Protein AF-A0A1E4ZW01-F1 (afdb_monomer)

Nearest PDB structures (foldseek):
  3mcw-assembly1_B  TM=8.632E-01  e=5.874E-15  Chromobacterium violaceum ATCC 12472
  8cib-assembly1_F  TM=8.867E-01  e=4.897E-14  Pseudomonas aeruginosa
  3irv-assembly1_A-2  TM=8.344E-01  e=4.897E-14  Pseudomonas savastanoi pv. phaseolicola 1448A
  4h17-assembly1_B  TM=8.742E-01  e=7.157E-13  Pseudomonas putida KT2440
  8bkd-assembly3_E  TM=8.324E-01  e=5.967E-12  Escherichia coli K-12

Solvent-accessible surface area (backbone atoms only — not comparable to full-atom values): 17129 Å² total; per-residue (Å²): 140,84,87,77,61,73,74,66,57,60,54,52,71,63,48,56,59,54,57,49,56,52,54,53,49,55,62,45,55,54,51,50,59,67,64,71,72,65,89,79,94,72,82,89,71,81,85,79,75,78,74,78,70,81,76,75,74,63,27,48,33,38,38,40,29,40,58,30,36,34,50,74,78,36,100,69,57,71,70,80,68,41,67,59,25,54,50,33,40,43,52,48,53,52,49,36,53,76,70,69,28,56,55,32,39,34,39,57,43,63,64,68,50,26,16,70,94,56,71,23,66,40,71,35,97,85,60,88,76,58,95,84,46,52,76,39,52,31,76,59,58,39,62,42,87,83,32,58,45,47,64,58,36,55,77,58,61,38,46,33,41,36,43,28,24,33,35,40,77,44,27,37,41,43,26,41,45,52,37,32,79,70,68,32,48,36,41,32,28,57,47,17,26,42,68,56,64,46,61,48,99,88,59,55,79,40,53,33,66,58,50,51,52,48,45,44,65,70,29,43,88,74,28,23,50,59,40,41,50,74,53,51,73,56,51,66,72,99,61,43,78,51,48,44,10,84,91,72,69,40,57,53,34,94,84,6,63,48,78,55,96,93,36,34,38,45,11,58,36,55,68,56,37,47,51,44,70,76,32,70,72,85,23,44,67,53,49,54,51,49,53,49,48,49,52,54,58,43,56,74,70,71,66,133

Structure (mmCIF, N/CA/C/O backbone):
data_AF-A0A1E4ZW01-F1
#
_entry.id   AF-A0A1E4ZW01-F1
#
loop_
_atom_site.group_PDB
_atom_site.id
_atom_site.type_symbol
_atom_site.label_atom_id
_atom_site.label_alt_id
_atom_site.label_comp_id
_atom_site.label_asym_id
_atom_site.label_entity_id
_atom_site.label_seq_id
_atom_site.pdbx_PDB_ins_code
_atom_site.Cartn_x
_atom_site.Cartn_y
_atom_site.Cartn_z
_atom_site.occupancy
_atom_site.B_iso_or_equiv
_atom_site.auth_seq_id
_atom_site.auth_comp_id
_atom_site.auth_asym_id
_atom_site.auth_atom_id
_atom_site.pdbx_PDB_model_num
ATOM 1 N N . MET A 1 1 ? -34.589 1.102 -39.244 1.00 35.66 1 MET A N 1
ATOM 2 C CA . MET A 1 1 ? -34.870 -0.329 -39.486 1.00 35.66 1 MET A CA 1
ATOM 3 C C . MET A 1 1 ? -34.397 -1.082 -38.259 1.00 35.66 1 MET A C 1
ATOM 5 O O . MET A 1 1 ? -33.193 -1.130 -38.055 1.00 35.66 1 MET A O 1
ATOM 9 N N . ASN A 1 2 ? -35.303 -1.623 -37.442 1.00 36.34 2 ASN A N 1
ATOM 10 C CA . ASN A 1 2 ? -34.924 -2.405 -36.262 1.00 36.34 2 ASN A CA 1
ATOM 11 C C . ASN A 1 2 ? -35.349 -3.855 -36.494 1.00 36.34 2 ASN A C 1
ATOM 13 O O . ASN A 1 2 ? -36.506 -4.201 -36.272 1.00 36.34 2 ASN A O 1
ATOM 17 N N . PHE A 1 3 ? -34.422 -4.687 -36.967 1.00 35.81 3 PHE A N 1
ATOM 18 C CA . PHE A 1 3 ? -34.619 -6.133 -37.010 1.00 35.81 3 PHE A CA 1
ATOM 19 C C . PHE A 1 3 ? -34.299 -6.719 -35.632 1.00 35.81 3 PHE A C 1
ATOM 21 O O . PHE A 1 3 ? -33.147 -7.010 -35.325 1.00 35.81 3 PHE A O 1
ATOM 28 N N . VAL A 1 4 ? -35.332 -6.897 -34.810 1.00 42.16 4 VAL A N 1
ATOM 29 C CA . VAL A 1 4 ? -35.309 -7.882 -33.722 1.00 42.16 4 VAL A CA 1
ATOM 30 C C . VAL A 1 4 ? -35.931 -9.149 -34.303 1.00 42.16 4 VAL A C 1
ATOM 32 O O . VAL A 1 4 ? -37.057 -9.099 -34.793 1.00 42.16 4 VAL A O 1
ATOM 35 N N . SER A 1 5 ? -35.190 -10.255 -34.342 1.00 45.88 5 SER A N 1
ATOM 36 C CA . SER A 1 5 ? -35.671 -11.490 -34.969 1.00 45.88 5 SER A CA 1
ATOM 37 C C . SER A 1 5 ? -36.671 -12.229 -34.076 1.00 45.88 5 SER A C 1
ATOM 39 O O . SER A 1 5 ? -36.546 -12.244 -32.851 1.00 45.88 5 SER A O 1
ATOM 41 N N . GLU A 1 6 ? -37.649 -12.896 -34.696 1.00 47.84 6 GLU A N 1
ATOM 42 C CA . GLU A 1 6 ? -38.730 -13.620 -34.003 1.00 47.84 6 GLU A CA 1
ATOM 43 C C . GLU A 1 6 ? -38.207 -14.701 -33.035 1.00 47.84 6 GLU A C 1
ATOM 45 O O . GLU A 1 6 ? -38.832 -14.985 -32.013 1.00 47.84 6 GLU A O 1
ATOM 50 N N . ALA A 1 7 ? -37.005 -15.231 -33.290 1.00 44.19 7 ALA A N 1
ATOM 51 C CA . ALA A 1 7 ? -36.306 -16.174 -32.416 1.00 44.19 7 ALA A CA 1
ATOM 52 C C . ALA A 1 7 ? -36.117 -15.667 -30.969 1.00 44.19 7 ALA A C 1
ATOM 54 O O . ALA A 1 7 ? -36.088 -16.476 -30.041 1.00 44.19 7 ALA A O 1
ATOM 55 N N . ALA A 1 8 ? -36.018 -14.348 -30.756 1.00 41.94 8 ALA A N 1
ATOM 56 C CA . ALA A 1 8 ? -35.860 -13.764 -29.422 1.00 41.94 8 ALA A CA 1
ATOM 57 C C . ALA A 1 8 ? -37.146 -13.831 -28.574 1.00 41.94 8 ALA A C 1
ATOM 59 O O . ALA A 1 8 ? -37.067 -13.942 -27.351 1.00 41.94 8 ALA A O 1
ATOM 60 N N . LEU A 1 9 ? -38.327 -13.796 -29.204 1.00 42.38 9 LEU A N 1
ATOM 61 C CA . LEU A 1 9 ? -39.618 -13.841 -28.506 1.00 42.38 9 LEU A CA 1
ATOM 62 C C . LEU A 1 9 ? -39.958 -15.264 -28.045 1.00 42.38 9 LEU A C 1
ATOM 64 O O . LEU A 1 9 ? -40.308 -15.469 -26.883 1.00 42.38 9 LEU A O 1
ATOM 68 N N . VAL A 1 10 ? -39.746 -16.260 -28.913 1.00 48.12 10 VAL A N 1
ATOM 69 C CA . VAL A 1 10 ? -40.031 -17.681 -28.623 1.00 48.12 10 VAL A CA 1
ATOM 70 C C . VAL A 1 10 ? -39.234 -18.202 -27.414 1.00 48.12 10 VAL A C 1
ATOM 72 O O . VAL A 1 10 ? -39.706 -19.064 -26.673 1.00 48.12 10 VAL A O 1
ATOM 75 N N . HIS A 1 11 ? -38.037 -17.663 -27.158 1.00 42.84 11 HIS A N 1
ATOM 76 C CA . HIS A 1 11 ? -37.226 -18.066 -26.004 1.00 42.84 11 HIS A CA 1
ATOM 77 C C . HIS A 1 11 ? -37.813 -17.609 -24.653 1.00 42.84 11 HIS A C 1
ATOM 79 O O . HIS A 1 11 ? -37.688 -18.321 -23.655 1.00 42.84 11 HIS A O 1
ATOM 85 N N . LEU A 1 12 ? -38.492 -16.457 -24.608 1.00 40.72 12 LEU A N 1
ATOM 86 C CA . LEU A 1 12 ? -39.091 -15.922 -23.379 1.00 40.72 12 LEU A CA 1
ATOM 87 C C . LEU A 1 12 ? -40.343 -16.702 -22.954 1.00 40.72 12 LEU A C 1
ATOM 89 O O . LEU A 1 12 ? -40.501 -16.999 -21.767 1.00 40.72 12 LEU A O 1
ATOM 93 N N . GLU A 1 13 ? -41.189 -17.099 -23.908 1.00 46.81 13 GLU A N 1
ATOM 94 C CA . GLU A 1 13 ? -42.418 -17.858 -23.628 1.00 46.81 13 GLU A CA 1
ATOM 95 C C . GLU A 1 13 ? -42.146 -19.264 -23.066 1.00 46.81 13 GLU A C 1
ATOM 97 O O . GLU A 1 13 ? -42.929 -19.771 -22.265 1.00 46.81 13 GLU A O 1
ATOM 102 N N . ILE A 1 14 ? -41.017 -19.888 -23.426 1.00 49.66 14 ILE A N 1
ATOM 103 C CA . ILE A 1 14 ? -40.663 -21.251 -22.990 1.00 49.66 14 ILE A CA 1
ATOM 104 C C . ILE A 1 14 ? -39.958 -21.265 -21.621 1.00 49.66 14 ILE A C 1
ATOM 106 O O . ILE A 1 14 ? -40.140 -22.201 -20.834 1.00 49.66 14 ILE A O 1
ATOM 110 N N . VAL A 1 15 ? -39.141 -20.251 -21.314 1.00 45.50 15 VAL A N 1
ATOM 111 C CA . VAL A 1 15 ? -38.303 -20.232 -20.099 1.00 45.50 15 VAL A CA 1
ATOM 112 C C . VAL A 1 15 ? -39.071 -19.739 -18.867 1.00 45.50 15 VAL A C 1
ATOM 114 O O . VAL A 1 15 ? -38.976 -20.350 -17.798 1.00 45.50 15 VAL A O 1
ATOM 117 N N . LEU A 1 16 ? -39.875 -18.678 -18.999 1.00 45.53 16 LEU A N 1
ATOM 118 C CA . LEU A 1 16 ? -40.564 -18.054 -17.861 1.00 45.53 16 LEU A CA 1
ATOM 119 C C . LEU A 1 16 ? -41.540 -18.993 -17.108 1.00 45.53 16 LEU A C 1
ATOM 121 O O . LEU A 1 16 ? -41.534 -18.959 -15.872 1.00 45.53 16 LEU A O 1
ATOM 125 N N . PRO A 1 17 ? -42.327 -19.876 -17.765 1.00 48.62 17 PRO A N 1
ATOM 126 C CA . PRO A 1 17 ? -43.183 -20.835 -17.061 1.00 48.62 17 PRO A CA 1
ATOM 127 C C . PRO A 1 17 ? -42.391 -21.857 -16.234 1.00 48.62 17 PRO A C 1
ATOM 129 O O . PRO A 1 17 ? -42.777 -22.167 -15.104 1.00 48.62 17 PRO A O 1
ATOM 132 N N . LYS A 1 18 ? -41.250 -22.341 -16.751 1.00 47.38 18 LYS A N 1
ATOM 133 C CA . LYS A 1 18 ? -40.384 -23.294 -16.036 1.00 47.38 18 LYS A CA 1
ATOM 134 C C . LYS A 1 18 ? -39.770 -22.677 -14.780 1.00 47.38 18 LYS A C 1
ATOM 136 O O . LYS A 1 18 ? -39.759 -23.323 -13.735 1.00 47.38 18 LYS A O 1
ATOM 141 N N . MET A 1 19 ? -39.325 -21.420 -14.849 1.00 41.09 19 MET A N 1
ATOM 142 C CA . MET A 1 19 ? -38.766 -20.724 -13.682 1.00 41.09 19 MET A CA 1
ATOM 143 C C . MET A 1 19 ? -39.804 -20.515 -12.569 1.00 41.09 19 MET A C 1
ATOM 145 O O . MET A 1 19 ? -39.469 -20.679 -11.397 1.00 41.09 19 MET A O 1
ATOM 149 N N . ARG A 1 20 ? -41.069 -20.225 -12.912 1.00 49.59 20 ARG A N 1
ATOM 150 C CA . ARG A 1 20 ? -42.159 -20.137 -11.920 1.00 49.59 20 ARG A CA 1
ATOM 151 C C . ARG A 1 20 ? -42.461 -21.490 -11.279 1.00 49.59 20 ARG A C 1
ATOM 153 O O . ARG A 1 20 ? -42.407 -21.597 -10.060 1.00 49.59 20 ARG A O 1
ATOM 160 N N . SER A 1 21 ? -42.653 -22.534 -12.089 1.00 51.16 21 SER A N 1
ATOM 161 C CA . SER A 1 21 ? -42.894 -23.901 -11.600 1.00 51.16 21 SER A CA 1
ATOM 162 C C . SER A 1 21 ? -41.818 -24.383 -10.614 1.00 51.16 21 SER A C 1
ATOM 164 O O . SER A 1 21 ? -42.143 -25.009 -9.602 1.00 51.16 21 SER A O 1
ATOM 166 N N . MET A 1 22 ? -40.547 -24.051 -10.863 1.00 41.31 22 MET A N 1
ATOM 167 C CA . MET A 1 22 ? -39.444 -24.420 -9.974 1.00 41.31 22 MET A CA 1
ATOM 168 C C . MET A 1 22 ? -39.442 -23.607 -8.666 1.00 41.31 22 MET A C 1
ATOM 170 O O . MET A 1 22 ? -39.226 -24.175 -7.596 1.00 41.31 22 MET A O 1
ATOM 174 N N . ALA A 1 23 ? -39.756 -22.306 -8.717 1.00 44.06 23 ALA A N 1
ATOM 175 C CA . ALA A 1 23 ? -39.882 -21.464 -7.525 1.00 44.06 23 ALA A CA 1
ATOM 176 C C . ALA A 1 23 ? -41.067 -21.876 -6.629 1.00 44.06 23 ALA A C 1
ATOM 178 O O . ALA A 1 23 ? -40.934 -21.898 -5.403 1.00 44.06 23 ALA A O 1
ATOM 179 N N . ASP A 1 24 ? -42.201 -22.251 -7.223 1.00 49.25 24 ASP A N 1
ATOM 180 C CA . ASP A 1 24 ? -43.372 -22.728 -6.481 1.00 49.25 24 ASP A CA 1
ATOM 181 C C . ASP A 1 24 ? -43.133 -24.116 -5.861 1.00 49.25 24 ASP A C 1
ATOM 183 O O . ASP A 1 24 ? -43.546 -24.350 -4.726 1.00 49.25 24 ASP A O 1
ATOM 187 N N . SER A 1 25 ? -42.369 -24.992 -6.528 1.00 48.62 25 SER A N 1
ATOM 188 C CA . SER A 1 25 ? -41.939 -26.287 -5.964 1.00 48.62 25 SER A CA 1
ATOM 189 C C . SER A 1 25 ? -41.054 -26.119 -4.721 1.00 48.62 25 SER A C 1
ATOM 191 O O . SER A 1 25 ? -41.244 -26.801 -3.718 1.00 48.62 25 SER A O 1
ATOM 193 N N . VAL A 1 26 ? -40.115 -25.165 -4.732 1.00 47.78 26 VAL A N 1
ATOM 194 C CA . VAL A 1 26 ? -39.293 -24.850 -3.546 1.00 47.78 26 VAL A CA 1
ATOM 195 C C . VAL A 1 26 ? -40.156 -24.285 -2.404 1.00 47.78 26 VAL A C 1
ATOM 197 O O . VAL A 1 26 ? -39.906 -24.572 -1.233 1.00 47.78 26 VAL A O 1
ATOM 200 N N . ARG A 1 27 ? -41.210 -23.524 -2.731 1.00 46.22 27 ARG A N 1
ATOM 201 C CA . ARG A 1 27 ? -42.156 -22.928 -1.767 1.00 46.22 27 ARG A CA 1
ATOM 202 C C . ARG A 1 27 ? -43.226 -23.885 -1.229 1.00 46.22 27 ARG A C 1
ATOM 204 O O . ARG A 1 27 ? -43.900 -23.511 -0.264 1.00 46.22 27 ARG A O 1
ATOM 211 N N . SER A 1 28 ? -43.411 -25.062 -1.828 1.00 48.31 28 SER A N 1
ATOM 212 C CA . SER A 1 28 ? -44.211 -26.150 -1.250 1.00 48.31 28 SER A CA 1
ATOM 213 C C . SER A 1 28 ? -43.344 -27.059 -0.381 1.00 48.31 28 SER A C 1
ATOM 215 O O . SER A 1 28 ? -43.706 -27.302 0.766 1.00 48.31 28 SER A O 1
ATOM 217 N N . LEU A 1 29 ? -42.161 -27.457 -0.866 1.00 44.91 29 LEU A N 1
ATOM 218 C CA . LEU A 1 29 ? -41.196 -28.273 -0.121 1.00 44.91 29 LEU A CA 1
ATOM 219 C C . LEU A 1 29 ? -40.810 -27.658 1.231 1.00 44.91 29 LEU A C 1
ATOM 221 O O . LEU A 1 29 ? -40.773 -28.370 2.232 1.00 44.91 29 LEU A O 1
ATOM 225 N N . SER A 1 30 ? -40.589 -26.340 1.290 1.00 46.53 30 SER A N 1
ATOM 226 C CA . SER A 1 30 ? -40.296 -25.669 2.562 1.00 46.53 30 SER A CA 1
ATOM 227 C C . SER A 1 30 ? -41.480 -25.686 3.531 1.00 46.53 30 SER A C 1
ATOM 229 O O . SER A 1 30 ? -41.278 -25.904 4.719 1.00 46.53 30 SER A O 1
ATOM 231 N N . ARG A 1 31 ? -42.722 -25.518 3.056 1.00 43.41 31 ARG A N 1
ATOM 232 C CA . ARG A 1 31 ? -43.910 -25.598 3.927 1.00 43.41 31 ARG A CA 1
ATOM 233 C C . ARG A 1 31 ? -44.181 -27.015 4.414 1.00 43.41 31 ARG A C 1
ATOM 235 O O . ARG A 1 31 ? -44.569 -27.160 5.564 1.00 43.41 31 ARG A O 1
ATOM 242 N N . GLN A 1 32 ? -43.934 -28.021 3.577 1.00 42.28 32 GLN A N 1
ATOM 243 C CA . GLN A 1 32 ? -44.046 -29.430 3.955 1.00 42.28 32 GLN A CA 1
ATOM 244 C C . GLN A 1 32 ? -43.047 -29.777 5.075 1.00 42.28 32 GLN A C 1
ATOM 246 O O . GLN A 1 32 ? -43.412 -30.374 6.079 1.00 42.28 32 GLN A O 1
ATOM 251 N N . TRP A 1 33 ? -41.806 -29.284 4.981 1.00 38.34 33 TRP A N 1
ATOM 252 C CA . TRP A 1 33 ? -40.822 -29.392 6.069 1.00 38.34 33 TRP A CA 1
ATOM 253 C C . TRP A 1 33 ? -41.287 -28.753 7.389 1.00 38.34 33 TRP A C 1
ATOM 255 O O . TRP A 1 33 ? -40.988 -29.280 8.457 1.00 38.34 33 TRP A O 1
ATOM 265 N N . TRP A 1 34 ? -42.029 -27.643 7.337 1.00 36.84 34 TRP A N 1
ATOM 266 C CA . TRP A 1 34 ? -42.586 -26.995 8.532 1.00 36.84 34 TRP A CA 1
ATOM 267 C C . TRP A 1 34 ? -43.910 -27.608 9.028 1.00 36.84 34 TRP A C 1
ATOM 269 O O . TRP A 1 34 ? -44.278 -27.343 10.169 1.00 36.84 34 TRP A O 1
ATOM 279 N N . SER A 1 35 ? -44.622 -28.419 8.232 1.00 42.59 35 SER A N 1
ATOM 280 C CA . SER A 1 35 ? -45.799 -29.174 8.701 1.00 42.59 35 SER A CA 1
ATOM 281 C C . SER A 1 35 ? -45.447 -30.526 9.310 1.00 42.59 35 SER A C 1
ATOM 283 O O . SER A 1 35 ? -46.146 -30.987 10.209 1.00 42.59 35 SER A O 1
ATOM 285 N N . ASP A 1 36 ? -44.379 -31.157 8.825 1.00 39.91 36 ASP A N 1
ATOM 286 C CA . ASP A 1 36 ? -44.077 -32.556 9.141 1.00 39.91 36 ASP A CA 1
ATOM 287 C C . ASP A 1 36 ? -43.201 -32.692 10.408 1.00 39.91 36 ASP A C 1
ATOM 289 O O . ASP A 1 36 ? -43.124 -33.763 11.008 1.00 39.91 36 ASP A O 1
ATOM 293 N N . CYS A 1 37 ? -42.612 -31.587 10.881 1.00 34.78 37 CYS A N 1
ATOM 294 C CA . CYS A 1 37 ? -41.925 -31.468 12.173 1.00 34.78 37 CYS A CA 1
ATOM 295 C C . CYS A 1 37 ? -42.907 -31.222 13.341 1.00 34.78 37 CYS A C 1
ATOM 297 O O . CYS A 1 37 ? -42.836 -30.198 14.024 1.00 34.78 37 CYS A O 1
ATOM 299 N N . GLY A 1 38 ? -43.838 -32.154 13.560 1.00 31.03 38 GLY A N 1
ATOM 300 C CA . GLY A 1 38 ? -44.786 -32.128 14.683 1.00 31.03 38 GLY A CA 1
ATOM 301 C C . GLY A 1 38 ? -44.247 -32.760 15.977 1.00 31.03 38 GLY A C 1
ATOM 302 O O . GLY A 1 38 ? -43.528 -33.752 15.930 1.00 31.03 38 GLY A O 1
ATOM 303 N N . ASP A 1 39 ? -44.639 -32.186 17.120 1.00 41.78 39 ASP A N 1
ATOM 304 C CA . ASP A 1 39 ? -44.512 -32.699 18.499 1.00 41.78 39 ASP A CA 1
ATOM 305 C C . ASP A 1 39 ? -43.213 -33.433 18.905 1.00 41.78 39 ASP A C 1
ATOM 307 O O . ASP A 1 39 ? -43.146 -34.662 18.968 1.00 41.78 39 ASP A O 1
ATOM 311 N N . LEU A 1 40 ? -42.245 -32.663 19.421 1.00 30.67 40 LEU A N 1
ATOM 312 C CA . LEU A 1 40 ? -41.421 -33.118 20.548 1.00 30.67 40 LEU A CA 1
ATOM 313 C C . LEU A 1 40 ? -41.464 -32.094 21.691 1.00 30.67 40 LEU A C 1
ATOM 315 O O . LEU A 1 40 ? -40.888 -31.010 21.607 1.00 30.67 40 LEU A O 1
ATOM 319 N N . THR A 1 41 ? -42.124 -32.453 22.793 1.00 39.53 41 THR A N 1
ATOM 320 C CA . THR A 1 41 ? -42.112 -31.661 24.029 1.00 39.53 41 THR A CA 1
ATOM 321 C C . THR A 1 41 ? -40.744 -31.773 24.705 1.00 39.53 41 THR A C 1
ATOM 323 O O . THR A 1 41 ? -40.447 -32.781 25.346 1.00 39.53 41 THR A O 1
ATOM 326 N N . ILE A 1 42 ? -39.914 -30.735 24.593 1.00 33.16 42 ILE A N 1
ATOM 327 C CA . ILE A 1 42 ? -38.645 -30.623 25.326 1.00 33.16 42 ILE A CA 1
ATOM 328 C C . ILE A 1 42 ? -38.776 -29.520 26.380 1.00 33.16 42 ILE A C 1
ATOM 330 O O . ILE A 1 42 ? -39.353 -28.462 26.137 1.00 33.16 42 ILE A O 1
ATOM 334 N N . MET A 1 43 ? -38.291 -29.811 27.587 1.00 28.58 43 MET A N 1
ATOM 335 C CA . MET A 1 43 ? -38.432 -28.947 28.760 1.00 28.58 43 MET A CA 1
ATOM 336 C C . MET A 1 43 ? -37.629 -27.649 28.609 1.00 28.58 43 MET A C 1
ATOM 338 O O . MET A 1 43 ? -36.522 -27.654 28.078 1.00 28.58 43 MET A O 1
ATOM 342 N N . THR A 1 44 ? -38.162 -26.550 29.143 1.00 35.66 44 THR A N 1
ATOM 343 C CA . THR A 1 44 ? -37.502 -25.237 29.155 1.00 35.66 44 THR A CA 1
ATOM 344 C C . THR A 1 44 ? -36.216 -25.262 29.988 1.00 35.66 44 THR A C 1
ATOM 346 O O . THR A 1 44 ? -36.270 -25.229 31.221 1.00 35.66 44 THR A O 1
ATOM 349 N N . SER A 1 45 ? -35.059 -25.284 29.327 1.00 30.44 45 SER A N 1
ATOM 350 C CA . SER A 1 45 ? -33.782 -24.880 29.925 1.00 30.44 45 SER A CA 1
ATOM 351 C C . SER A 1 45 ? -33.720 -23.349 30.064 1.00 30.44 45 SER A C 1
ATOM 353 O O . SER A 1 45 ? -34.341 -22.654 29.257 1.00 30.44 45 SER A O 1
ATOM 355 N N . PRO A 1 46 ? -32.999 -22.803 31.061 1.00 35.44 46 PRO A N 1
ATOM 356 C CA . PRO A 1 46 ? -32.891 -21.358 31.249 1.00 35.44 46 PRO A CA 1
ATOM 357 C C . PRO A 1 46 ? -32.139 -20.682 30.097 1.00 35.44 46 PRO A C 1
ATOM 359 O O . PRO A 1 46 ? -31.356 -21.317 29.392 1.00 35.44 46 PRO A O 1
ATOM 362 N N . GLU A 1 47 ? -32.375 -19.380 29.946 1.00 35.31 47 GLU A N 1
ATOM 363 C CA . GLU A 1 47 ? -31.791 -18.528 28.910 1.00 35.31 47 GLU A CA 1
ATOM 364 C C . GLU A 1 47 ? -30.256 -18.579 28.937 1.00 35.31 47 GLU A C 1
ATOM 366 O O . GLU A 1 47 ? -29.605 -17.985 29.799 1.00 35.31 47 GLU A O 1
ATOM 371 N N . THR A 1 48 ? -29.655 -19.239 27.945 1.00 30.58 48 THR A N 1
ATOM 372 C CA . THR A 1 48 ? -28.281 -18.930 27.555 1.00 30.58 48 THR A CA 1
ATOM 373 C C . THR A 1 48 ? -28.295 -17.545 26.930 1.00 30.58 48 THR A C 1
ATOM 375 O O . THR A 1 48 ? -28.639 -17.396 25.759 1.00 30.58 48 THR A O 1
ATOM 378 N N . GLN A 1 49 ? -27.945 -16.532 27.722 1.00 31.16 49 GLN A N 1
ATOM 379 C CA . GLN A 1 49 ? -27.618 -15.215 27.193 1.00 31.16 49 GLN A CA 1
ATOM 380 C C . GLN A 1 49 ? -26.445 -15.380 26.225 1.00 31.16 49 GLN A C 1
ATOM 382 O O . GLN A 1 49 ? -25.303 -15.565 26.651 1.00 31.16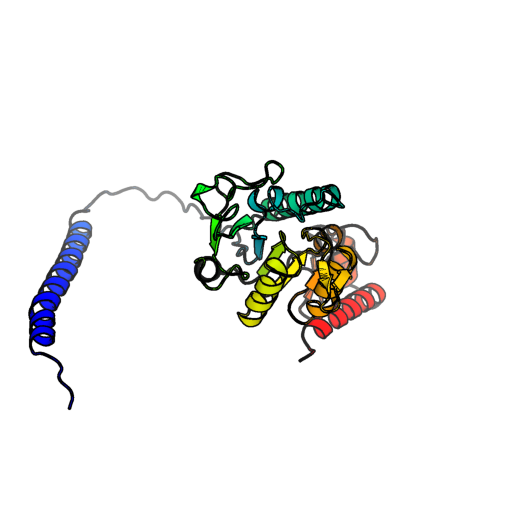 49 GLN A O 1
ATOM 387 N N . GLU A 1 50 ? -26.730 -15.331 24.924 1.00 32.28 50 GLU A N 1
ATOM 388 C CA . GLU A 1 50 ? -25.709 -15.069 23.920 1.00 32.28 50 GLU A CA 1
ATOM 389 C C . GLU A 1 50 ? -25.163 -13.675 24.221 1.00 32.28 50 GLU A C 1
ATOM 391 O O . GLU A 1 50 ? -25.788 -12.657 23.929 1.00 32.28 50 GLU A O 1
ATOM 396 N N . THR A 1 51 ? -24.017 -13.628 24.899 1.00 32.47 51 THR A N 1
ATOM 397 C CA . THR A 1 51 ? -23.286 -12.386 25.119 1.00 32.47 51 THR A CA 1
ATOM 398 C C . THR A 1 51 ? -22.941 -11.820 23.753 1.00 32.47 51 THR A C 1
ATOM 400 O O . THR A 1 51 ? -22.087 -12.388 23.068 1.00 32.47 51 THR A O 1
ATOM 403 N N . GLU A 1 52 ? -23.594 -10.722 23.364 1.00 34.44 52 GLU A N 1
ATOM 404 C CA . GLU A 1 52 ? -23.224 -9.944 22.186 1.00 34.44 52 GLU A CA 1
ATOM 405 C C . GLU A 1 52 ? -21.755 -9.533 22.328 1.00 34.44 52 GLU A C 1
ATOM 407 O O . GLU A 1 52 ? -21.414 -8.557 23.000 1.00 34.44 52 GLU A O 1
ATOM 412 N N . MET A 1 53 ? -20.859 -10.312 21.716 1.00 32.38 53 MET A N 1
ATOM 413 C CA . MET A 1 53 ? -19.472 -9.914 21.534 1.00 32.38 53 MET A CA 1
ATOM 414 C C . MET A 1 53 ? -19.508 -8.598 20.771 1.00 32.38 53 MET A C 1
ATOM 416 O O . MET A 1 53 ? -19.974 -8.567 19.632 1.00 32.38 53 MET A O 1
ATOM 420 N N . SER A 1 54 ? -19.055 -7.521 21.417 1.00 37.22 54 SER A N 1
ATOM 421 C CA . SER A 1 54 ? -19.082 -6.169 20.868 1.00 37.22 54 SER A CA 1
ATOM 422 C C . SER A 1 54 ? -18.383 -6.166 19.515 1.00 37.22 54 SER A C 1
ATOM 424 O O . SER A 1 54 ? -17.153 -6.214 19.452 1.00 37.22 54 SER A O 1
ATOM 426 N N . ASN A 1 55 ? -19.175 -6.178 18.444 1.00 36.16 55 ASN A N 1
ATOM 427 C CA . ASN A 1 55 ? -18.687 -6.443 17.102 1.00 36.16 55 ASN A CA 1
ATOM 428 C C . ASN A 1 55 ? -17.991 -5.187 16.573 1.00 36.16 55 ASN A C 1
ATOM 430 O O . ASN A 1 55 ? -18.598 -4.363 15.889 1.00 36.16 55 ASN A O 1
ATOM 434 N N . SER A 1 56 ? -16.722 -5.016 16.949 1.00 45.59 56 SER A N 1
ATOM 435 C CA . SER A 1 56 ? -15.824 -4.020 16.379 1.00 45.59 56 SER A CA 1
ATOM 436 C C . SER A 1 56 ? -15.653 -4.349 14.901 1.00 45.59 56 SER A C 1
ATOM 438 O O . SER A 1 56 ? -14.832 -5.189 14.531 1.00 45.59 56 SER A O 1
ATOM 440 N N . THR A 1 57 ? -16.490 -3.736 14.066 1.00 58.91 57 THR A N 1
ATOM 441 C CA . THR A 1 57 ? -16.542 -3.992 12.629 1.00 58.91 57 THR A CA 1
ATOM 442 C C . THR A 1 57 ? -15.189 -3.668 12.016 1.00 58.91 57 THR A C 1
ATOM 444 O O . TH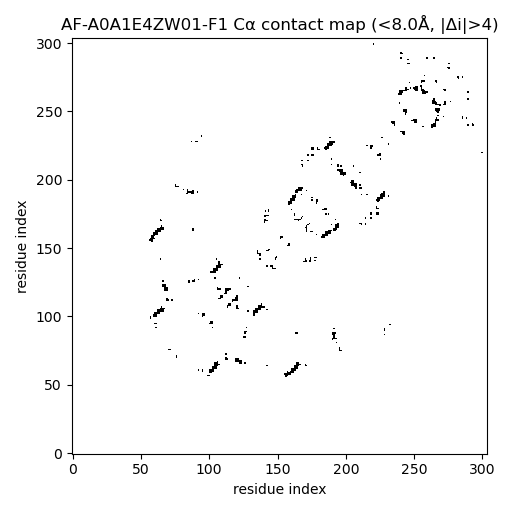R A 1 57 ? -14.830 -2.495 11.917 1.00 58.91 57 THR A O 1
ATOM 447 N N . ILE A 1 58 ? -14.450 -4.708 11.629 1.00 71.81 58 ILE A N 1
ATOM 448 C CA . ILE A 1 58 ? -13.116 -4.600 11.038 1.00 71.81 58 ILE A CA 1
ATOM 449 C C . ILE A 1 58 ? -13.246 -3.875 9.694 1.00 71.81 58 ILE A C 1
ATOM 451 O O . ILE A 1 58 ? -13.609 -4.468 8.679 1.00 71.81 58 ILE A O 1
ATOM 455 N N . ASN A 1 59 ? -12.999 -2.567 9.717 1.00 91.88 59 ASN A N 1
ATOM 456 C CA . ASN A 1 59 ? -13.138 -1.670 8.574 1.00 91.88 59 ASN A CA 1
ATOM 457 C C . ASN A 1 59 ? -11.792 -1.349 7.902 1.00 91.88 59 ASN A C 1
ATOM 459 O O . ASN A 1 59 ? -11.796 -0.762 6.819 1.00 91.88 59 ASN A O 1
ATOM 463 N N . THR A 1 60 ? -10.677 -1.755 8.516 1.00 95.62 60 THR A N 1
ATOM 464 C CA . THR A 1 60 ? -9.310 -1.667 7.990 1.00 95.62 60 THR A CA 1
ATOM 465 C C . THR A 1 60 ? -8.887 -2.990 7.336 1.00 95.62 60 THR A C 1
ATOM 467 O O . THR A 1 60 ? -9.159 -4.069 7.865 1.00 95.62 60 THR A O 1
ATOM 470 N N . ALA A 1 61 ? -8.180 -2.925 6.203 1.00 98.25 61 ALA A N 1
ATOM 471 C CA . ALA A 1 61 ? -7.439 -4.055 5.635 1.00 98.25 61 ALA A CA 1
ATOM 472 C C . ALA A 1 61 ? -6.042 -3.634 5.158 1.00 98.25 61 ALA A C 1
ATOM 474 O O . ALA A 1 61 ? -5.853 -2.526 4.653 1.00 98.25 61 ALA A O 1
ATOM 475 N N . LEU A 1 62 ? -5.073 -4.543 5.284 1.00 98.75 62 LEU A N 1
ATOM 476 C CA . LEU A 1 62 ? -3.718 -4.369 4.766 1.00 98.75 62 LEU A CA 1
ATOM 477 C C . LEU A 1 62 ? -3.636 -4.930 3.344 1.00 98.75 62 LEU A C 1
ATOM 479 O O . LEU A 1 62 ? -3.935 -6.101 3.126 1.00 98.75 62 LEU A O 1
ATOM 483 N N . LEU A 1 63 ? -3.191 -4.114 2.390 1.00 98.94 63 LEU A N 1
ATOM 484 C CA . LEU A 1 63 ? -2.867 -4.532 1.030 1.00 98.94 63 LEU A CA 1
ATOM 485 C C . LEU A 1 63 ? -1.352 -4.733 0.899 1.00 98.94 63 LEU A C 1
ATOM 487 O O . LEU A 1 63 ? -0.576 -3.792 1.083 1.00 98.94 63 LEU A O 1
ATOM 491 N N . VAL A 1 64 ? -0.949 -5.953 0.547 1.00 98.88 64 VAL A N 1
ATOM 492 C CA . VAL A 1 64 ? 0.433 -6.355 0.255 1.00 98.88 64 VAL A CA 1
ATOM 493 C C . VAL A 1 64 ? 0.546 -6.545 -1.260 1.00 98.88 64 VAL A C 1
ATOM 495 O O . VAL A 1 64 ? 0.173 -7.587 -1.805 1.00 98.88 64 VAL A O 1
ATOM 498 N N . ILE A 1 65 ? 0.960 -5.486 -1.959 1.00 98.94 65 ILE A N 1
ATOM 499 C CA . ILE A 1 65 ? 0.857 -5.375 -3.422 1.00 98.94 65 ILE A CA 1
ATOM 500 C C . ILE A 1 65 ? 2.146 -5.849 -4.101 1.00 98.94 65 ILE A C 1
ATOM 502 O O . ILE A 1 65 ? 3.230 -5.361 -3.807 1.00 98.94 65 ILE A O 1
ATOM 506 N N . ASP A 1 66 ? 2.007 -6.785 -5.035 1.00 98.69 66 ASP A N 1
ATOM 507 C CA . ASP A 1 66 ? 3.028 -7.333 -5.933 1.00 98.69 66 ASP A CA 1
ATOM 508 C C . ASP A 1 66 ? 4.362 -7.729 -5.264 1.00 98.69 66 ASP A C 1
ATOM 510 O O . ASP A 1 66 ? 5.425 -7.669 -5.884 1.00 98.69 66 ASP A O 1
ATOM 514 N N . VAL A 1 67 ? 4.322 -8.178 -4.004 1.00 98.62 67 VAL A N 1
ATOM 515 C CA . VAL A 1 67 ? 5.490 -8.704 -3.267 1.00 98.62 67 VAL A CA 1
ATOM 516 C C . VAL A 1 67 ? 5.791 -10.131 -3.742 1.00 98.62 67 VAL A C 1
ATOM 518 O O . VAL A 1 67 ? 5.584 -11.113 -3.027 1.00 98.62 67 VAL A O 1
ATOM 521 N 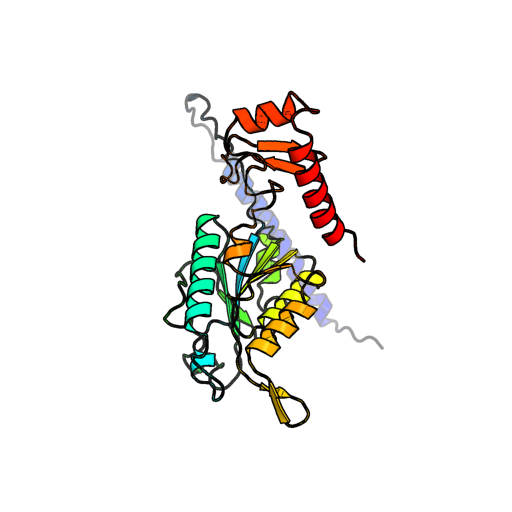N . GLN A 1 68 ? 6.191 -10.235 -5.011 1.00 98.00 68 GLN A N 1
ATOM 522 C CA . GLN A 1 68 ? 6.282 -11.477 -5.777 1.00 98.00 68 GLN A CA 1
ATOM 523 C C . GLN A 1 68 ? 7.634 -11.651 -6.472 1.00 98.00 68 GLN A C 1
ATOM 525 O O . GLN A 1 68 ? 8.260 -10.683 -6.913 1.00 98.00 68 GLN A O 1
ATOM 530 N N . ARG A 1 69 ? 8.037 -12.908 -6.655 1.00 98.44 69 ARG A N 1
ATOM 531 C CA . ARG A 1 69 ? 9.350 -13.292 -7.198 1.00 98.44 69 ARG A CA 1
ATOM 532 C C . ARG A 1 69 ? 9.621 -12.788 -8.616 1.00 98.44 69 ARG A C 1
ATOM 534 O O . ARG A 1 69 ? 10.771 -12.590 -8.982 1.00 98.44 69 ARG A O 1
ATOM 541 N N . SER A 1 70 ? 8.582 -12.455 -9.387 1.00 98.38 70 SER A N 1
ATOM 542 C CA . SER A 1 70 ? 8.710 -11.824 -10.710 1.00 98.38 70 SER A CA 1
ATOM 543 C C . SER A 1 70 ? 9.584 -10.562 -10.734 1.00 98.38 70 SER A C 1
ATOM 545 O O . SER A 1 70 ? 10.072 -10.216 -11.805 1.00 98.38 70 SER A O 1
ATOM 547 N N . PHE A 1 71 ? 9.767 -9.857 -9.609 1.00 97.94 71 PHE A N 1
ATOM 548 C CA . PHE A 1 71 ? 10.682 -8.710 -9.535 1.00 97.94 71 PHE A CA 1
ATOM 549 C C . PHE A 1 71 ? 12.147 -9.103 -9.318 1.00 97.94 71 PHE A C 1
ATOM 551 O O . PHE A 1 71 ? 13.009 -8.389 -9.819 1.00 97.94 71 PHE A O 1
ATOM 558 N N . GLU A 1 72 ? 12.423 -10.220 -8.639 1.00 97.44 72 GLU A N 1
ATOM 559 C CA . GLU A 1 72 ? 13.781 -10.739 -8.384 1.00 97.44 72 GLU A CA 1
ATOM 560 C C . GLU A 1 72 ? 14.498 -11.063 -9.711 1.00 97.44 72 GLU A C 1
ATOM 562 O O . GLU A 1 72 ? 15.696 -10.843 -9.865 1.00 97.44 72 GLU A O 1
ATOM 567 N N . GLU A 1 73 ? 13.726 -11.497 -10.710 1.00 97.81 73 GLU A N 1
ATOM 568 C CA . GLU A 1 73 ? 14.179 -11.848 -12.061 1.00 97.81 73 GLU A CA 1
ATOM 569 C C . GLU A 1 73 ? 14.289 -10.642 -13.030 1.00 97.81 73 GLU A C 1
ATOM 571 O O . GLU A 1 73 ? 14.553 -10.817 -14.225 1.00 97.81 73 GLU A O 1
ATOM 576 N N . MET A 1 74 ? 14.050 -9.402 -12.574 1.00 97.25 74 MET A N 1
ATOM 577 C CA . MET A 1 74 ? 14.088 -8.217 -13.446 1.00 97.25 74 MET A CA 1
ATOM 578 C C . MET A 1 74 ? 15.494 -7.596 -13.536 1.00 97.25 74 MET A C 1
ATOM 580 O O . MET A 1 74 ? 16.135 -7.398 -12.509 1.00 97.25 74 MET A O 1
ATOM 584 N N . PRO A 1 75 ? 15.958 -7.136 -14.721 1.00 96.12 75 PRO A N 1
ATOM 585 C CA . PRO A 1 75 ? 17.293 -6.533 -14.887 1.00 96.12 75 PRO A CA 1
ATOM 586 C C . PRO A 1 75 ? 17.572 -5.236 -14.103 1.00 96.12 75 PRO A C 1
ATOM 588 O O . PRO A 1 75 ? 18.679 -4.712 -14.187 1.00 96.12 75 PRO A O 1
ATOM 591 N N . PHE A 1 76 ? 16.574 -4.685 -13.407 1.00 94.62 76 PHE A N 1
ATOM 592 C CA . PHE A 1 76 ? 16.691 -3.515 -12.529 1.00 94.62 76 PHE A CA 1
ATOM 593 C C . PHE A 1 76 ? 16.598 -3.866 -11.034 1.00 94.62 76 PHE A C 1
ATOM 595 O O . PHE A 1 76 ? 16.584 -2.954 -10.208 1.00 94.62 76 PHE A O 1
ATOM 602 N N . TRP A 1 77 ? 16.469 -5.151 -10.682 1.00 96.38 77 TRP A N 1
ATOM 603 C CA . TRP A 1 77 ? 16.433 -5.595 -9.292 1.00 96.38 77 TRP A CA 1
ATOM 604 C C . TRP A 1 77 ? 17.723 -5.200 -8.568 1.00 96.38 77 TRP A C 1
ATOM 606 O O . TRP A 1 77 ? 18.821 -5.329 -9.112 1.00 96.38 77 TRP A O 1
ATOM 616 N N . SER A 1 78 ? 17.578 -4.733 -7.332 1.00 92.88 78 SER A N 1
ATOM 617 C CA . SER A 1 78 ? 18.686 -4.510 -6.411 1.00 92.88 78 SER A CA 1
ATOM 618 C C . SER A 1 78 ? 18.247 -4.860 -4.995 1.00 92.88 78 SER A C 1
ATOM 620 O O . SER A 1 78 ? 17.072 -4.745 -4.654 1.00 92.88 78 SER A O 1
ATOM 622 N N . GLU A 1 79 ? 19.209 -5.252 -4.165 1.00 91.94 79 GLU A N 1
ATOM 623 C CA . GLU A 1 79 ? 19.012 -5.493 -2.733 1.00 91.94 79 GLU A CA 1
ATOM 624 C C . GLU A 1 79 ? 19.224 -4.209 -1.894 1.00 91.94 79 GLU A C 1
ATOM 626 O O . GLU A 1 79 ? 19.111 -4.233 -0.667 1.00 91.94 79 GLU A O 1
ATOM 631 N N . ASP A 1 80 ? 19.496 -3.065 -2.540 1.00 89.00 80 ASP A N 1
ATOM 632 C CA . ASP A 1 80 ? 19.630 -1.749 -1.897 1.00 89.00 80 ASP A CA 1
ATOM 633 C C . ASP A 1 80 ? 18.381 -1.398 -1.064 1.00 89.00 80 ASP A C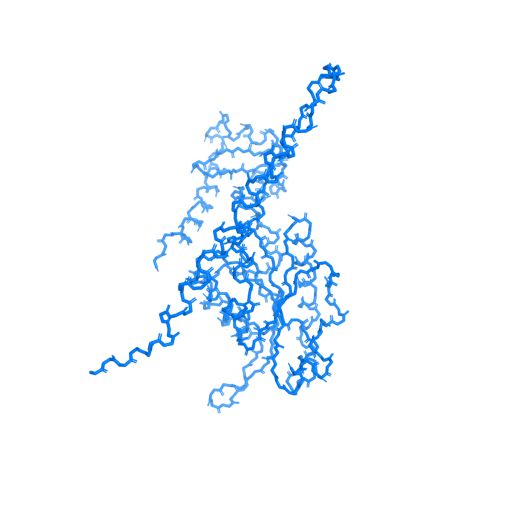 1
ATOM 635 O O . ASP A 1 80 ? 17.277 -1.267 -1.592 1.00 89.00 80 ASP A O 1
ATOM 639 N N . SER A 1 81 ? 18.539 -1.235 0.255 1.00 86.56 81 SER A N 1
ATOM 640 C CA . SER A 1 81 ? 17.432 -1.037 1.216 1.00 86.56 81 SER A CA 1
ATOM 641 C C . SER A 1 81 ? 16.344 -2.130 1.201 1.00 86.56 81 SER A C 1
ATOM 643 O O . SER A 1 81 ? 15.252 -1.926 1.740 1.00 86.56 81 SER A O 1
ATOM 645 N N . LEU A 1 82 ? 16.628 -3.316 0.648 1.00 92.75 82 LEU A N 1
ATOM 646 C CA . LEU A 1 82 ? 15.729 -4.471 0.721 1.00 92.75 82 LEU A CA 1
ATOM 647 C C . LEU A 1 82 ? 15.518 -4.907 2.177 1.00 92.75 82 LEU A C 1
ATOM 649 O O . LEU A 1 82 ? 14.383 -5.151 2.568 1.00 92.75 82 LEU A O 1
ATOM 653 N N . GLN A 1 83 ? 16.571 -4.928 3.000 1.00 94.56 83 GLN A N 1
ATOM 654 C CA . GLN A 1 83 ? 16.486 -5.336 4.410 1.00 94.56 83 GLN A CA 1
ATOM 655 C C . GLN A 1 83 ? 15.535 -4.450 5.239 1.00 94.56 83 GLN A C 1
ATOM 657 O O . GLN A 1 83 ? 14.719 -4.970 6.003 1.00 94.56 83 GLN A O 1
ATOM 662 N N . ASP A 1 84 ? 15.601 -3.126 5.065 1.00 91.31 84 ASP A N 1
ATOM 663 C CA . ASP A 1 84 ? 14.723 -2.175 5.764 1.00 91.31 84 ASP A CA 1
ATOM 664 C C . ASP A 1 84 ? 13.258 -2.373 5.344 1.00 91.31 84 ASP A C 1
ATOM 666 O O . ASP A 1 84 ? 12.351 -2.403 6.180 1.00 91.31 84 ASP A O 1
ATOM 670 N N . TYR A 1 85 ? 13.034 -2.575 4.040 1.00 97.38 85 TYR A N 1
ATOM 671 C CA . TYR A 1 85 ? 11.716 -2.864 3.482 1.00 97.38 85 TYR A CA 1
ATOM 672 C C . TYR A 1 85 ? 11.155 -4.204 3.985 1.00 97.38 85 TYR A C 1
ATOM 674 O O . TYR A 1 85 ? 10.006 -4.252 4.420 1.00 97.38 85 TYR A O 1
ATOM 682 N N . GLN A 1 86 ? 11.956 -5.275 3.994 1.00 97.75 86 GLN A N 1
ATOM 683 C CA . GLN A 1 86 ? 11.575 -6.592 4.520 1.00 97.75 86 GLN A CA 1
ATOM 684 C C . GLN A 1 86 ? 11.128 -6.508 5.984 1.00 97.75 86 GLN A C 1
ATOM 686 O O . GLN A 1 86 ? 10.106 -7.091 6.357 1.00 97.75 86 GLN A O 1
ATOM 691 N N . PHE A 1 87 ? 11.871 -5.758 6.807 1.00 95.19 87 PHE A N 1
ATOM 692 C CA . PHE A 1 87 ? 11.528 -5.526 8.207 1.00 95.19 87 PHE A CA 1
ATOM 693 C C . PHE A 1 87 ? 10.190 -4.785 8.342 1.00 95.19 87 PHE A C 1
ATOM 695 O O . PHE A 1 87 ? 9.279 -5.297 8.995 1.00 95.19 87 PHE A O 1
ATOM 702 N N . ALA A 1 88 ? 10.033 -3.633 7.682 1.00 96.00 88 ALA A N 1
ATOM 703 C CA . ALA A 1 88 ? 8.806 -2.836 7.749 1.00 96.00 88 ALA A CA 1
ATOM 704 C C . ALA A 1 88 ? 7.580 -3.590 7.195 1.00 96.00 88 ALA A C 1
ATOM 706 O O . ALA A 1 88 ? 6.509 -3.561 7.799 1.00 96.00 88 ALA A O 1
ATOM 707 N N . GLN A 1 89 ? 7.736 -4.318 6.085 1.00 98.69 89 GLN A N 1
ATOM 708 C CA . GLN A 1 89 ? 6.672 -5.095 5.444 1.00 98.69 89 GLN A CA 1
ATOM 709 C C . GLN A 1 89 ? 6.158 -6.225 6.344 1.00 98.69 89 GLN A C 1
ATOM 711 O O . GLN A 1 89 ? 4.944 -6.364 6.507 1.00 98.69 89 GLN A O 1
ATOM 716 N N . ASN A 1 90 ? 7.055 -7.013 6.947 1.00 98.06 90 ASN A N 1
ATOM 717 C CA . ASN A 1 90 ? 6.664 -8.109 7.837 1.00 98.06 90 ASN A CA 1
ATOM 718 C C . ASN A 1 90 ? 6.178 -7.604 9.208 1.00 98.06 90 ASN A C 1
ATOM 720 O O . ASN A 1 90 ? 5.237 -8.171 9.762 1.00 98.06 90 ASN A O 1
ATOM 724 N N . ALA A 1 91 ? 6.739 -6.509 9.735 1.00 95.38 91 ALA A N 1
ATOM 725 C CA . ALA A 1 91 ? 6.236 -5.879 10.957 1.00 95.38 91 ALA A CA 1
ATOM 726 C C . ALA A 1 91 ? 4.808 -5.328 10.772 1.00 95.38 91 ALA A C 1
ATOM 728 O O . ALA A 1 91 ? 3.956 -5.510 11.644 1.00 95.38 91 ALA A O 1
ATOM 729 N N . LEU A 1 92 ? 4.512 -4.746 9.604 1.00 98.00 92 LEU A N 1
ATOM 730 C CA . LEU A 1 92 ? 3.174 -4.290 9.226 1.00 98.00 92 LEU A CA 1
ATOM 731 C C . LEU A 1 92 ? 2.174 -5.450 9.072 1.00 98.00 92 LEU A C 1
ATOM 733 O O . LEU A 1 92 ? 1.047 -5.351 9.557 1.00 98.00 92 LEU A O 1
ATOM 737 N N . ILE A 1 93 ? 2.593 -6.568 8.468 1.00 98.44 93 ILE A N 1
ATOM 738 C CA . ILE A 1 93 ? 1.794 -7.803 8.380 1.00 98.44 93 ILE A CA 1
ATOM 739 C C . ILE A 1 93 ? 1.474 -8.354 9.780 1.00 98.44 93 ILE A C 1
ATOM 741 O O . ILE A 1 93 ? 0.317 -8.661 10.077 1.00 98.44 93 ILE A O 1
ATOM 745 N N . ALA A 1 94 ? 2.468 -8.423 10.670 1.00 95.12 94 ALA A N 1
ATOM 746 C CA . ALA A 1 94 ? 2.272 -8.855 12.052 1.00 95.12 94 ALA A CA 1
ATOM 747 C C . ALA A 1 94 ? 1.337 -7.909 12.832 1.00 95.12 94 ALA A C 1
ATOM 749 O O . ALA A 1 94 ? 0.486 -8.375 13.589 1.00 95.12 94 ALA A O 1
ATOM 750 N N . HIS A 1 95 ? 1.445 -6.593 12.612 1.00 92.00 95 HIS A N 1
ATOM 751 C CA . HIS A 1 95 ? 0.568 -5.588 13.219 1.00 92.00 95 HIS A CA 1
ATOM 752 C C . HIS A 1 95 ? -0.892 -5.754 12.778 1.00 92.00 95 HIS A C 1
ATOM 754 O O . HIS A 1 95 ? -1.784 -5.820 13.622 1.00 92.00 95 HIS A O 1
ATOM 760 N N . ALA A 1 96 ? -1.129 -5.906 11.472 1.00 94.94 96 ALA A N 1
ATOM 761 C CA . ALA A 1 96 ? -2.458 -6.139 10.913 1.00 94.94 96 ALA A CA 1
ATOM 762 C C . ALA A 1 96 ? -3.111 -7.407 11.491 1.00 94.94 96 ALA A C 1
ATOM 764 O O . ALA A 1 96 ? -4.259 -7.368 11.933 1.00 94.94 96 ALA A O 1
ATOM 765 N N . ARG A 1 97 ? -2.358 -8.514 11.585 1.00 93.75 97 ARG A N 1
ATOM 766 C CA . ARG A 1 97 ? -2.844 -9.764 12.199 1.00 93.75 97 ARG A CA 1
ATOM 767 C C . ARG A 1 97 ? -3.127 -9.624 13.695 1.00 93.75 97 ARG A C 1
ATOM 769 O O . ARG A 1 97 ? -4.122 -10.170 14.164 1.00 93.75 97 ARG A O 1
ATOM 776 N N . ALA A 1 98 ? -2.309 -8.875 14.436 1.00 88.88 98 ALA A N 1
ATOM 777 C CA . ALA A 1 98 ? -2.535 -8.609 15.861 1.00 88.88 98 ALA A CA 1
ATOM 778 C C . ALA A 1 98 ? -3.811 -7.785 16.133 1.00 88.88 98 ALA A C 1
ATOM 780 O O . ALA A 1 98 ? -4.365 -7.869 17.228 1.00 88.88 98 ALA A O 1
ATOM 781 N N . LEU A 1 99 ? -4.289 -7.028 15.139 1.00 86.00 99 LEU A N 1
ATOM 782 C CA . LEU A 1 99 ? -5.545 -6.270 15.171 1.00 86.00 99 LEU A CA 1
ATOM 783 C C . LEU A 1 99 ? -6.709 -6.988 14.455 1.00 86.00 99 LEU A C 1
ATOM 785 O O . LEU A 1 99 ? -7.808 -6.449 14.356 1.00 86.00 99 LEU A O 1
ATOM 789 N N . GLY A 1 100 ? -6.493 -8.215 13.966 1.00 89.94 100 GLY A N 1
ATOM 790 C CA . GLY A 1 100 ? -7.508 -9.013 13.272 1.00 89.94 100 GLY A CA 1
ATOM 791 C C . GLY A 1 100 ? -7.867 -8.525 11.863 1.00 89.94 100 GLY A C 1
ATOM 792 O O . GLY A 1 100 ? -8.819 -9.038 11.274 1.00 89.94 100 GLY A O 1
ATOM 793 N N . TRP A 1 101 ? -7.132 -7.562 11.300 1.00 95.31 101 TRP A N 1
ATOM 794 C CA . TRP A 1 101 ? -7.367 -7.080 9.939 1.00 95.31 101 TRP A CA 1
ATOM 795 C C . TRP A 1 101 ? -7.054 -8.170 8.902 1.00 95.31 101 TRP A C 1
ATOM 797 O O . TRP A 1 101 ? -6.081 -8.915 9.065 1.00 95.31 101 TRP A O 1
ATOM 807 N N . PRO A 1 102 ? -7.782 -8.227 7.773 1.00 97.69 102 PRO A N 1
ATOM 808 C CA . PRO A 1 102 ? -7.364 -9.038 6.641 1.00 97.69 102 PRO A CA 1
ATOM 809 C C . PRO A 1 102 ? -6.033 -8.536 6.070 1.00 97.69 102 PRO A C 1
ATOM 811 O O . PRO A 1 102 ? -5.913 -7.368 5.689 1.00 97.69 102 PRO A O 1
ATOM 814 N N . VAL A 1 103 ? -5.057 -9.438 5.961 1.00 98.75 103 VAL A N 1
ATOM 815 C CA . VAL A 1 103 ? -3.836 -9.235 5.172 1.00 98.75 103 VAL A CA 1
ATOM 816 C C . VAL A 1 103 ? -4.106 -9.770 3.773 1.00 98.75 103 VAL A C 1
ATOM 818 O O . VAL A 1 103 ? -4.257 -10.973 3.582 1.00 98.75 103 VAL A O 1
ATOM 821 N N . VAL A 1 104 ? -4.230 -8.873 2.801 1.00 98.81 104 VAL A N 1
ATOM 822 C CA . VAL A 1 104 ? -4.643 -9.193 1.434 1.00 98.81 104 VAL A CA 1
ATOM 823 C C . VAL A 1 104 ? -3.456 -9.070 0.492 1.00 98.81 104 VAL A C 1
ATOM 825 O O . VAL A 1 104 ? -2.929 -7.978 0.279 1.00 98.81 104 VAL A O 1
ATOM 828 N N . PHE A 1 105 ? -3.067 -10.187 -0.113 1.00 98.88 105 PHE A N 1
ATOM 829 C CA . PHE A 1 105 ? -2.024 -10.228 -1.128 1.00 98.88 105 PHE A CA 1
ATOM 830 C C . PHE A 1 105 ? -2.617 -9.972 -2.513 1.00 98.88 105 PHE A C 1
ATOM 832 O O . PHE A 1 105 ? -3.690 -10.473 -2.864 1.00 98.88 105 PHE A O 1
ATOM 839 N N . VAL A 1 106 ? -1.902 -9.198 -3.323 1.00 98.81 106 VAL A N 1
ATOM 840 C CA . VAL A 1 106 ? -2.266 -8.933 -4.717 1.00 98.81 106 VAL A CA 1
ATOM 841 C C . VAL A 1 106 ? -1.042 -9.176 -5.583 1.00 98.81 106 VAL A C 1
ATOM 843 O O . VAL A 1 106 ? 0.020 -8.663 -5.256 1.00 98.81 106 VAL A O 1
ATOM 846 N N . TYR A 1 107 ? -1.181 -9.923 -6.677 1.00 98.69 107 TYR A N 1
ATOM 847 C CA . TYR A 1 107 ? -0.079 -10.220 -7.594 1.00 98.69 107 TYR A CA 1
ATOM 848 C C . TYR A 1 107 ? -0.380 -9.751 -9.022 1.00 98.69 107 TYR A C 1
ATOM 850 O O . TYR A 1 107 ? -1.494 -9.907 -9.538 1.00 98.69 107 TYR A O 1
ATOM 858 N N . HIS A 1 108 ? 0.624 -9.193 -9.692 1.00 98.56 108 HIS A N 1
ATOM 859 C CA . HIS A 1 108 ? 0.543 -8.788 -11.088 1.00 98.56 108 HIS A CA 1
ATOM 860 C C . HIS A 1 108 ? 0.851 -9.967 -12.024 1.00 98.56 108 HIS A C 1
ATOM 862 O O . HIS A 1 108 ? 1.834 -10.690 -11.863 1.00 98.56 108 HIS A O 1
ATOM 868 N N . THR A 1 109 ? 0.002 -10.126 -13.038 1.00 97.81 109 THR A N 1
ATOM 869 C CA . THR A 1 109 ? 0.046 -11.164 -14.070 1.00 97.81 109 THR A CA 1
ATOM 870 C C . THR A 1 109 ? 0.124 -10.522 -15.452 1.00 97.81 109 THR A C 1
ATOM 872 O O . THR A 1 109 ? -0.647 -9.625 -15.789 1.00 97.81 109 THR A O 1
ATOM 875 N N . GLY A 1 110 ? 1.053 -10.996 -16.276 1.00 95.69 110 GLY A N 1
ATOM 876 C CA . GLY A 1 110 ? 1.398 -10.380 -17.552 1.00 95.69 110 GLY A CA 1
ATOM 877 C C . GLY A 1 110 ? 2.133 -11.339 -18.485 1.00 95.69 110 GLY A C 1
ATOM 878 O O . GLY A 1 110 ? 1.581 -12.353 -18.910 1.00 95.69 110 GLY A O 1
ATOM 879 N N . ARG A 1 111 ? 3.368 -10.990 -18.859 1.00 95.56 111 ARG A N 1
ATOM 880 C CA . ARG A 1 111 ? 4.218 -11.739 -19.804 1.00 95.56 111 ARG A CA 1
ATOM 881 C C . ARG A 1 111 ? 5.629 -11.914 -19.240 1.00 95.56 111 ARG A C 1
ATOM 883 O O . ARG A 1 111 ? 6.043 -11.142 -18.379 1.00 95.56 111 ARG A O 1
ATOM 890 N N . GLY A 1 112 ? 6.379 -12.887 -19.759 1.00 97.00 112 GLY A N 1
ATOM 891 C CA . GLY A 1 112 ? 7.739 -13.171 -19.288 1.00 97.00 112 GLY A CA 1
ATOM 892 C C . GLY A 1 112 ? 7.722 -13.628 -17.829 1.00 97.00 112 GLY A C 1
ATOM 893 O O . GLY A 1 112 ? 6.881 -14.436 -17.454 1.00 97.00 112 GLY A O 1
ATOM 894 N N . VAL A 1 113 ? 8.582 -13.061 -16.986 1.00 97.69 113 VAL A N 1
ATOM 895 C CA . VAL A 1 113 ? 8.643 -13.379 -15.543 1.00 97.69 113 VAL A CA 1
ATOM 896 C C . VAL A 1 113 ? 7.354 -13.035 -14.774 1.00 97.69 113 VAL A C 1
ATOM 898 O O . VAL A 1 113 ? 7.165 -13.492 -13.653 1.00 97.69 113 VAL A O 1
ATOM 901 N N . PHE A 1 114 ? 6.430 -12.276 -15.379 1.00 97.94 114 PHE A N 1
ATOM 902 C CA . PHE A 1 114 ? 5.098 -11.991 -14.830 1.00 97.94 114 PHE A CA 1
ATOM 903 C C . PHE A 1 114 ? 3.980 -12.893 -15.390 1.00 97.94 114 PHE A C 1
ATOM 905 O O . PHE A 1 114 ? 2.827 -12.728 -14.998 1.00 97.94 114 PHE A O 1
ATOM 912 N N . SER A 1 115 ? 4.231 -13.823 -16.322 1.00 97.88 115 SER A N 1
ATOM 913 C CA . SER A 1 115 ? 3.201 -14.817 -16.689 1.00 97.88 115 SER A CA 1
ATOM 914 C C . SER A 1 115 ? 3.133 -15.934 -15.648 1.00 97.88 115 SER A C 1
ATOM 916 O O . SER A 1 115 ? 4.171 -16.346 -15.139 1.00 97.88 115 SER A O 1
ATOM 918 N N . ILE A 1 116 ? 1.935 -16.459 -15.372 1.00 95.88 116 ILE A N 1
ATOM 919 C CA . ILE A 1 116 ? 1.722 -17.548 -14.396 1.00 95.88 116 ILE A CA 1
ATOM 920 C C . ILE A 1 116 ? 2.615 -18.759 -14.722 1.00 95.88 116 ILE A C 1
ATOM 922 O O . ILE A 1 116 ? 3.288 -19.286 -13.841 1.00 95.88 116 ILE A O 1
ATOM 926 N N . ASP A 1 117 ? 2.733 -19.102 -16.008 1.00 96.88 117 ASP A N 1
ATOM 927 C CA . ASP A 1 117 ? 3.561 -20.207 -16.521 1.00 96.88 117 ASP A CA 1
ATOM 928 C C . ASP A 1 117 ? 5.079 -20.046 -16.272 1.00 96.88 117 ASP A C 1
ATOM 930 O O . ASP A 1 117 ? 5.850 -20.951 -16.582 1.00 96.88 117 ASP A O 1
ATOM 934 N N . SER A 1 118 ? 5.531 -18.903 -15.737 1.00 97.19 118 SER A N 1
ATOM 935 C CA . SER A 1 118 ? 6.937 -18.684 -15.364 1.00 97.19 118 SER A CA 1
ATOM 936 C C . SER A 1 118 ? 7.319 -19.291 -14.011 1.00 97.19 118 SER A C 1
ATOM 938 O O . SER A 1 118 ? 8.501 -19.497 -13.762 1.00 97.19 118 SER A O 1
ATOM 940 N N . GLY A 1 119 ? 6.343 -19.547 -13.132 1.00 97.38 119 GLY A N 1
ATOM 941 C CA . GLY A 1 119 ? 6.582 -19.958 -11.743 1.00 97.38 119 GLY A CA 1
ATOM 942 C C . GLY A 1 119 ? 6.986 -18.828 -10.783 1.00 97.38 119 GLY A C 1
ATOM 943 O O . GLY A 1 119 ? 7.104 -19.083 -9.590 1.00 97.38 119 GLY A O 1
ATOM 944 N N . PHE A 1 120 ? 7.157 -17.586 -11.257 1.00 98.25 120 PHE A N 1
ATOM 945 C CA . PHE A 1 120 ? 7.586 -16.450 -10.422 1.00 98.25 120 PHE A CA 1
ATOM 946 C C . PHE A 1 120 ? 6.436 -15.554 -9.917 1.00 98.25 120 PHE A C 1
ATOM 948 O O . PHE A 1 120 ? 6.670 -14.626 -9.142 1.00 98.25 120 PHE A O 1
ATOM 955 N N . VAL A 1 121 ? 5.184 -15.822 -10.311 1.00 98.25 121 VAL A N 1
ATOM 956 C CA . VAL A 1 121 ? 3.983 -15.133 -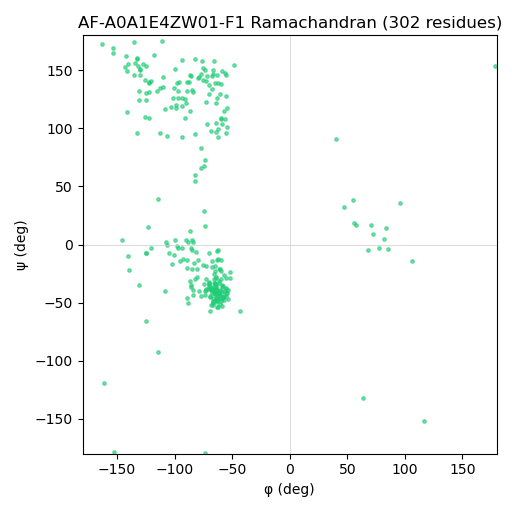9.781 1.00 98.25 121 VAL A CA 1
ATOM 957 C C . VAL A 1 121 ? 3.559 -15.769 -8.446 1.00 98.25 121 VAL A C 1
ATOM 959 O O . VAL A 1 121 ? 2.435 -16.227 -8.271 1.00 98.25 121 VAL A O 1
ATOM 962 N N . GLU A 1 122 ? 4.509 -15.819 -7.520 1.00 97.25 122 GLU A N 1
ATOM 963 C CA . GLU A 1 122 ? 4.426 -16.404 -6.179 1.00 97.25 122 GLU A CA 1
ATOM 964 C C . GLU A 1 122 ? 5.049 -15.409 -5.178 1.00 97.25 122 GLU A C 1
ATOM 966 O O . GLU A 1 122 ? 5.858 -14.572 -5.600 1.00 97.25 122 GLU A O 1
ATOM 971 N N . PRO A 1 123 ? 4.699 -15.443 -3.876 1.00 98.25 123 PRO A N 1
ATOM 972 C CA . PRO A 1 123 ? 5.307 -14.572 -2.866 1.00 98.25 123 PRO A CA 1
ATOM 973 C C . PRO A 1 123 ? 6.833 -14.710 -2.831 1.00 98.25 123 PRO A C 1
ATOM 975 O O . PRO A 1 123 ? 7.364 -15.804 -3.008 1.00 98.25 123 PRO A O 1
ATOM 978 N N . MET A 1 124 ? 7.534 -13.611 -2.543 1.00 98.31 124 MET A N 1
ATOM 979 C CA . MET A 1 124 ? 8.966 -13.674 -2.221 1.00 98.31 124 MET A CA 1
ATOM 980 C C . MET A 1 124 ? 9.197 -14.493 -0.945 1.00 98.31 124 MET A C 1
ATOM 982 O O . MET A 1 124 ? 8.469 -14.321 0.030 1.00 98.31 124 MET A O 1
ATOM 986 N N . ASP A 1 125 ? 10.234 -15.336 -0.922 1.00 97.00 125 ASP A N 1
ATOM 987 C CA . ASP A 1 125 ? 10.446 -16.368 0.116 1.00 97.00 125 ASP A CA 1
ATOM 988 C C . ASP A 1 125 ? 10.584 -15.817 1.557 1.00 97.00 125 ASP A C 1
ATOM 990 O O . ASP A 1 125 ? 10.525 -16.572 2.528 1.00 97.00 125 ASP A O 1
ATOM 994 N N . TRP A 1 126 ? 10.774 -14.502 1.708 1.00 97.31 126 TRP A N 1
ATOM 995 C CA . TRP A 1 126 ? 10.915 -13.796 2.983 1.00 97.31 126 TRP A CA 1
ATOM 996 C C . TRP A 1 126 ? 9.616 -13.176 3.528 1.00 97.31 126 TRP A C 1
ATOM 998 O O . TRP A 1 126 ? 9.604 -12.755 4.689 1.00 97.31 126 TRP A O 1
ATOM 1008 N N . VAL A 1 127 ? 8.543 -13.054 2.732 1.00 98.25 127 VAL A N 1
ATOM 1009 C CA . VAL A 1 127 ? 7.305 -12.387 3.178 1.00 98.25 127 VAL A CA 1
ATOM 1010 C C . VAL A 1 127 ? 6.424 -13.363 3.961 1.00 98.25 127 VAL A C 1
ATOM 1012 O O . VAL A 1 127 ? 6.166 -14.477 3.510 1.00 98.25 127 VAL A O 1
ATOM 1015 N N . ASP A 1 128 ? 5.939 -12.952 5.135 1.00 97.06 128 ASP A N 1
ATOM 1016 C CA . ASP A 1 128 ? 5.095 -13.783 6.008 1.00 97.06 128 ASP A CA 1
ATOM 1017 C C . ASP A 1 128 ? 3.661 -13.901 5.451 1.00 97.06 128 ASP A C 1
ATOM 1019 O O . ASP A 1 128 ? 2.702 -13.359 6.003 1.00 97.06 128 ASP A O 1
ATOM 1023 N N . ARG A 1 129 ? 3.508 -14.588 4.314 1.00 97.69 129 ARG A N 1
ATOM 1024 C CA . ARG A 1 129 ? 2.223 -14.918 3.685 1.00 97.69 129 ARG A CA 1
ATOM 1025 C C . ARG A 1 129 ? 1.715 -16.265 4.194 1.00 97.69 129 ARG A C 1
ATOM 1027 O O . ARG A 1 129 ? 2.352 -17.299 4.008 1.00 97.69 129 ARG A O 1
ATOM 1034 N N . GLN A 1 130 ? 0.525 -16.266 4.777 1.00 97.12 130 GLN A N 1
ATOM 1035 C CA . GLN A 1 130 ? -0.128 -17.448 5.324 1.00 97.12 130 GLN A CA 1
ATOM 1036 C C . GLN A 1 130 ? -1.074 -18.093 4.300 1.00 97.12 130 GLN A C 1
ATOM 1038 O O . GLN A 1 130 ? -1.539 -17.473 3.338 1.00 97.12 130 GLN A O 1
ATOM 1043 N N . ALA A 1 131 ? -1.381 -19.376 4.502 1.00 94.56 131 ALA A N 1
ATOM 1044 C CA . ALA A 1 131 ? -2.206 -20.149 3.569 1.00 94.56 131 ALA A CA 1
ATOM 1045 C C . ALA A 1 131 ? -3.666 -19.656 3.476 1.00 94.56 131 ALA A C 1
ATOM 1047 O O . ALA A 1 131 ? -4.309 -19.862 2.449 1.00 94.56 131 ALA A O 1
ATOM 1048 N N . GLY A 1 132 ? -4.175 -19.012 4.534 1.00 95.44 132 GLY A N 1
ATOM 1049 C CA . GLY A 1 132 ? -5.531 -18.456 4.606 1.00 95.44 132 GLY A CA 1
ATOM 1050 C C . GLY A 1 132 ? -5.659 -16.981 4.205 1.00 95.44 132 GLY A C 1
ATOM 1051 O O . GLY A 1 132 ? -6.779 -16.471 4.196 1.00 95.44 132 GLY A O 1
ATOM 1052 N N . ASP A 1 133 ? -4.556 -16.295 3.887 1.00 98.31 133 ASP A N 1
ATOM 1053 C CA . ASP A 1 133 ? -4.607 -14.894 3.458 1.00 98.31 133 ASP A CA 1
ATOM 1054 C C . ASP A 1 133 ? -5.297 -14.777 2.080 1.00 98.31 133 ASP A C 1
ATOM 1056 O O . ASP A 1 133 ? -4.969 -15.547 1.168 1.00 98.31 133 ASP A O 1
ATOM 1060 N N . PRO A 1 134 ? -6.234 -13.830 1.879 1.00 98.31 134 PRO A N 1
ATOM 1061 C CA . PRO A 1 134 ? -6.851 -13.593 0.576 1.00 98.31 134 PRO A CA 1
ATOM 1062 C C . PRO A 1 134 ? -5.821 -13.194 -0.490 1.00 98.31 134 PRO A C 1
ATOM 1064 O O . PRO A 1 134 ? -5.052 -12.254 -0.289 1.00 98.31 134 PRO A O 1
ATOM 1067 N N . VAL A 1 135 ? -5.852 -13.870 -1.642 1.00 98.62 135 VAL A N 1
ATOM 1068 C CA . VAL A 1 135 ? -4.987 -13.591 -2.802 1.00 98.62 135 VAL A CA 1
ATOM 1069 C C . VAL A 1 135 ? -5.830 -13.130 -3.991 1.00 98.62 135 VAL A C 1
ATOM 1071 O O . VAL A 1 135 ? -6.815 -13.779 -4.346 1.00 98.62 135 VAL A O 1
ATOM 1074 N N . PHE A 1 136 ? -5.411 -12.043 -4.638 1.00 98.69 136 PHE A N 1
ATOM 1075 C CA . PHE A 1 136 ? -6.012 -11.511 -5.863 1.00 98.69 136 PHE A CA 1
ATOM 1076 C C . PHE A 1 136 ? -4.969 -11.357 -6.972 1.00 98.69 136 PHE A C 1
ATOM 1078 O O . PHE A 1 136 ? -3.793 -11.130 -6.702 1.00 98.69 136 PHE A O 1
ATOM 1085 N N . TYR A 1 137 ? -5.409 -11.413 -8.230 1.00 98.44 137 TYR A N 1
ATOM 1086 C CA . TYR A 1 137 ? -4.540 -11.235 -9.394 1.00 98.44 137 TYR A CA 1
ATOM 1087 C C . TYR A 1 137 ? -5.006 -10.051 -10.246 1.00 98.44 137 TYR A C 1
ATOM 1089 O O . TYR A 1 137 ? -6.207 -9.858 -10.443 1.00 98.44 137 TYR A O 1
ATOM 1097 N N . LYS A 1 138 ? -4.060 -9.268 -10.772 1.00 98.25 138 LYS A N 1
ATOM 1098 C CA . LYS A 1 138 ? -4.308 -8.113 -11.656 1.00 98.25 138 LYS A CA 1
ATOM 1099 C C . LYS A 1 138 ? -3.407 -8.139 -12.886 1.00 98.25 138 LYS A C 1
ATOM 1101 O O . LYS A 1 138 ? -2.360 -8.771 -12.866 1.00 98.25 138 LYS A O 1
ATOM 1106 N N . ARG A 1 139 ? -3.790 -7.431 -13.945 1.00 97.69 139 ARG A N 1
ATOM 1107 C CA . ARG A 1 139 ? -3.024 -7.203 -15.189 1.00 97.69 139 ARG A CA 1
ATOM 1108 C C . ARG A 1 139 ? -2.766 -5.716 -15.446 1.00 97.69 139 ARG A C 1
ATOM 1110 O O . ARG A 1 139 ? -2.080 -5.355 -16.397 1.00 97.69 139 ARG A O 1
ATOM 1117 N N . VAL A 1 140 ? -3.295 -4.852 -14.582 1.00 97.19 140 VAL A N 1
ATOM 1118 C CA . VAL A 1 140 ? -3.050 -3.404 -14.540 1.00 97.19 140 VAL A CA 1
ATOM 1119 C C . VAL A 1 140 ? -2.239 -3.018 -13.292 1.00 97.19 140 VAL A C 1
ATOM 1121 O O . VAL A 1 140 ? -1.930 -3.864 -12.447 1.00 97.19 140 VAL A O 1
ATOM 1124 N N . HIS A 1 141 ? -1.865 -1.739 -13.178 1.00 98.00 141 HIS A N 1
ATOM 1125 C CA . HIS A 1 141 ? -1.103 -1.231 -12.032 1.00 98.00 141 HIS A CA 1
ATOM 1126 C C . HIS A 1 141 ? -1.928 -1.224 -10.736 1.00 98.00 141 HIS A C 1
ATOM 1128 O O . HIS A 1 141 ? -1.478 -1.784 -9.737 1.00 98.00 141 HIS A O 1
ATOM 1134 N N . ASN A 1 142 ? -3.132 -0.631 -10.751 1.00 97.19 142 ASN A N 1
ATOM 1135 C CA . ASN A 1 142 ? -3.975 -0.529 -9.555 1.00 97.19 142 ASN A CA 1
ATOM 1136 C C . ASN A 1 142 ? -4.575 -1.888 -9.148 1.00 97.19 142 ASN A C 1
ATOM 1138 O O . ASN A 1 142 ? -4.927 -2.703 -10.000 1.00 97.19 142 ASN A O 1
ATOM 1142 N N . ALA A 1 143 ? -4.723 -2.115 -7.845 1.00 98.19 143 ALA A N 1
ATOM 1143 C CA . ALA A 1 143 ? -5.174 -3.388 -7.294 1.00 98.19 143 ALA A CA 1
ATOM 1144 C C . ALA A 1 143 ? -6.693 -3.621 -7.310 1.00 98.19 143 ALA A C 1
ATOM 1146 O O . ALA A 1 143 ? -7.128 -4.714 -6.952 1.00 98.19 143 ALA A O 1
ATOM 1147 N N . LEU A 1 144 ? -7.505 -2.633 -7.693 1.00 97.94 144 LEU A N 1
ATOM 1148 C CA . LEU A 1 144 ? -8.935 -2.584 -7.374 1.00 97.94 144 LEU A CA 1
ATOM 1149 C C . LEU A 1 144 ? -9.861 -2.835 -8.577 1.00 97.94 144 LEU A C 1
ATOM 1151 O O . LEU A 1 144 ? -10.860 -3.534 -8.411 1.00 97.94 144 LEU A O 1
ATOM 1155 N N . SER A 1 145 ? -9.546 -2.311 -9.771 1.00 91.44 145 SER A N 1
ATOM 1156 C CA . SER A 1 145 ? -10.528 -2.203 -10.870 1.00 91.44 145 SER A CA 1
ATOM 1157 C C . SER A 1 145 ? -11.008 -3.529 -11.484 1.00 91.44 145 SER A C 1
ATOM 1159 O O . SER A 1 145 ? -12.189 -3.653 -11.792 1.00 91.44 145 SER A O 1
ATOM 1161 N N . GLU A 1 146 ? -10.117 -4.501 -11.717 1.00 93.38 146 GLU A N 1
ATOM 1162 C CA . GLU A 1 146 ? -10.442 -5.753 -12.445 1.00 93.38 146 GLU A CA 1
ATOM 1163 C C . GLU A 1 146 ? -10.114 -7.047 -11.680 1.00 93.38 146 GLU A C 1
ATOM 1165 O O . GLU A 1 146 ? -10.477 -8.136 -12.118 1.00 93.38 146 GLU A O 1
ATOM 1170 N N . SER A 1 147 ? -9.452 -6.946 -10.527 1.00 93.94 147 SER A N 1
ATOM 1171 C CA . SER A 1 147 ? -8.983 -8.092 -9.734 1.00 93.94 147 SER A CA 1
ATOM 1172 C C . SER A 1 147 ? -10.091 -8.821 -8.964 1.00 93.94 147 SER A C 1
ATOM 1174 O O . SER A 1 147 ? -9.888 -9.936 -8.490 1.00 93.94 147 SER A O 1
ATOM 1176 N N . GLY A 1 148 ? -11.247 -8.173 -8.782 1.00 97.38 148 GLY A N 1
ATOM 1177 C CA . GLY A 1 148 ? -12.297 -8.591 -7.847 1.00 97.38 148 GLY A CA 1
ATOM 1178 C C . GLY A 1 148 ? -12.104 -8.094 -6.405 1.00 97.38 148 GLY A C 1
ATOM 1179 O O . GLY A 1 148 ? -13.001 -8.286 -5.582 1.00 97.38 148 GLY A O 1
ATOM 1180 N N . LEU A 1 149 ? -10.995 -7.407 -6.100 1.00 98.50 149 LEU A N 1
ATOM 1181 C CA . LEU A 1 149 ? -10.690 -6.910 -4.755 1.00 98.50 149 LEU A CA 1
ATOM 1182 C C . LEU A 1 149 ? -11.705 -5.866 -4.264 1.00 98.50 149 LEU A C 1
ATOM 1184 O O . LEU A 1 149 ? -12.220 -5.995 -3.157 1.00 98.50 149 LEU A O 1
ATOM 1188 N N . GLN A 1 150 ? -12.043 -4.853 -5.072 1.00 98.12 150 GLN A N 1
ATOM 1189 C CA . GLN A 1 150 ? -12.957 -3.788 -4.632 1.00 98.12 150 GLN A CA 1
ATOM 1190 C C . GLN A 1 150 ? -14.349 -4.321 -4.215 1.00 98.12 150 GLN A C 1
ATOM 1192 O O . GLN A 1 150 ? -14.790 -3.989 -3.112 1.00 98.12 150 GLN A O 1
ATOM 1197 N N . PRO A 1 151 ? -15.025 -5.201 -4.989 1.00 97.69 151 PRO A N 1
ATOM 1198 C CA . PRO A 1 151 ? -16.236 -5.881 -4.521 1.00 97.69 151 PRO A CA 1
ATOM 1199 C C . PRO A 1 151 ? -16.047 -6.683 -3.226 1.00 97.69 151 PRO A C 1
ATOM 1201 O O . PRO A 1 151 ? -16.928 -6.662 -2.369 1.00 97.69 151 PRO A O 1
ATOM 1204 N N . TRP A 1 152 ? -14.915 -7.375 -3.061 1.00 98.00 152 TRP A N 1
ATOM 1205 C CA . TRP A 1 152 ? -14.630 -8.194 -1.876 1.00 98.00 152 TRP A CA 1
ATOM 1206 C C . TRP A 1 152 ? -14.463 -7.358 -0.598 1.00 98.00 152 TRP A C 1
ATOM 1208 O O . TRP A 1 152 ? -14.928 -7.787 0.464 1.00 98.00 152 TRP A O 1
ATOM 1218 N N . LEU A 1 153 ? -13.850 -6.172 -0.713 1.00 97.75 153 LEU A N 1
ATOM 1219 C CA . LEU A 1 153 ? -13.691 -5.189 0.366 1.00 97.75 153 LEU A CA 1
ATOM 1220 C C . LEU A 1 153 ? -15.049 -4.607 0.784 1.00 97.75 153 LEU A C 1
ATOM 1222 O O . LEU A 1 153 ? -15.423 -4.669 1.955 1.00 97.75 153 LEU A O 1
ATOM 1226 N N . VAL A 1 154 ? -15.828 -4.119 -0.190 1.00 95.38 154 VAL A N 1
ATOM 1227 C CA . VAL A 1 154 ? -17.151 -3.513 0.046 1.00 95.38 154 VAL A CA 1
ATOM 1228 C C . VAL A 1 154 ? -18.122 -4.513 0.683 1.00 95.38 154 VAL A C 1
ATOM 1230 O O . VAL A 1 154 ? -18.837 -4.163 1.618 1.00 95.38 154 VAL A O 1
ATOM 1233 N N . GLN A 1 155 ? -18.102 -5.783 0.259 1.00 96.25 155 GLN A N 1
ATOM 1234 C CA . GLN A 1 155 ? -18.911 -6.858 0.862 1.00 96.25 155 GLN A CA 1
ATOM 1235 C C . GLN A 1 155 ? -18.574 -7.158 2.334 1.00 96.25 155 GLN A C 1
ATOM 1237 O O . GLN A 1 155 ? -19.338 -7.857 2.994 1.00 96.25 155 GLN A O 1
ATOM 1242 N N . ARG A 1 156 ? -17.443 -6.657 2.848 1.00 95.31 156 ARG A N 1
ATOM 1243 C CA . ARG A 1 156 ? -16.997 -6.817 4.244 1.00 95.31 156 ARG A CA 1
ATOM 1244 C C . ARG A 1 156 ? -17.140 -5.547 5.081 1.00 95.31 156 ARG A C 1
ATOM 1246 O O . ARG A 1 156 ? -16.808 -5.576 6.257 1.00 95.31 156 ARG A O 1
ATOM 1253 N N . GLY A 1 157 ? -17.628 -4.449 4.498 1.00 93.12 157 GLY A N 1
ATOM 1254 C CA . GLY A 1 157 ? -17.671 -3.148 5.172 1.00 93.12 157 GLY A CA 1
ATOM 1255 C C . GLY A 1 157 ? -16.292 -2.508 5.367 1.00 93.12 157 GLY A C 1
ATOM 1256 O O . GLY A 1 157 ? -16.158 -1.593 6.175 1.00 93.12 157 GLY A O 1
ATOM 1257 N N . ILE A 1 158 ? -15.270 -2.974 4.638 1.00 96.62 158 ILE A N 1
ATOM 1258 C CA . ILE A 1 158 ? -13.924 -2.398 4.687 1.00 96.62 158 ILE A CA 1
ATOM 1259 C C . ILE A 1 158 ? -13.955 -1.052 3.959 1.00 96.62 158 ILE A C 1
ATOM 1261 O O . ILE A 1 158 ? -14.323 -0.986 2.786 1.00 96.62 158 ILE A O 1
ATOM 1265 N N . SER A 1 159 ? -13.574 0.011 4.666 1.00 93.19 159 SER A N 1
ATOM 1266 C CA . SER A 1 159 ? -13.561 1.401 4.190 1.00 93.19 159 SER A CA 1
ATOM 1267 C C . SER A 1 159 ? -12.193 2.075 4.337 1.00 93.19 159 SER A C 1
ATOM 1269 O O . SER A 1 159 ? -12.016 3.195 3.866 1.00 93.19 159 SER A O 1
ATOM 1271 N N . HIS A 1 160 ? -11.239 1.412 4.991 1.00 96.44 160 HIS A N 1
ATOM 1272 C CA . HIS A 1 160 ? -9.894 1.904 5.261 1.00 96.44 160 HIS A CA 1
ATOM 1273 C C . HIS A 1 160 ? -8.859 0.908 4.721 1.00 96.44 160 HIS A C 1
ATOM 1275 O O . HIS A 1 160 ? -8.960 -0.297 4.958 1.00 96.44 160 HIS A O 1
ATOM 1281 N N . LEU A 1 161 ? -7.882 1.399 3.958 1.00 98.56 161 LEU A N 1
ATOM 1282 C CA . LEU A 1 161 ? -6.880 0.581 3.278 1.00 98.56 161 LEU A CA 1
ATOM 1283 C C . LEU A 1 161 ? -5.472 1.031 3.651 1.00 98.56 161 LEU A C 1
ATOM 1285 O O . LEU A 1 161 ? -5.095 2.179 3.430 1.00 98.56 161 LEU A O 1
ATOM 1289 N N . VAL A 1 162 ? -4.681 0.094 4.161 1.00 98.62 162 VAL A N 1
ATOM 1290 C CA . VAL A 1 162 ? -3.266 0.301 4.468 1.00 98.62 162 VAL A CA 1
ATOM 1291 C C . VAL A 1 162 ? -2.459 -0.265 3.304 1.00 98.62 162 VAL A C 1
ATOM 1293 O O . VAL A 1 162 ? -2.561 -1.452 3.001 1.00 98.62 162 VAL A O 1
ATOM 1296 N N . VAL A 1 163 ? -1.704 0.575 2.602 1.00 98.88 163 VAL A N 1
ATOM 1297 C CA . VAL A 1 163 ? -1.018 0.226 1.350 1.00 98.88 163 VAL A CA 1
ATOM 1298 C C . VAL A 1 163 ? 0.466 -0.033 1.598 1.00 98.88 163 VAL A C 1
ATOM 1300 O O . VAL A 1 163 ? 1.174 0.818 2.139 1.00 98.88 163 VAL A O 1
ATOM 1303 N N . SER A 1 164 ? 0.927 -1.204 1.153 1.00 98.88 164 SER A N 1
ATOM 1304 C CA . SER A 1 164 ? 2.318 -1.667 1.205 1.00 98.88 164 SER A CA 1
ATOM 1305 C C . SER A 1 164 ? 2.683 -2.457 -0.061 1.00 98.88 164 SER A C 1
ATOM 1307 O O . SER A 1 164 ? 1.792 -2.905 -0.789 1.00 98.88 164 SER A O 1
ATOM 1309 N N . GLY A 1 165 ? 3.979 -2.636 -0.330 1.00 98.75 165 GLY A N 1
ATOM 1310 C CA . GLY A 1 165 ? 4.468 -3.482 -1.427 1.00 98.75 165 GLY A CA 1
ATOM 1311 C C . GLY A 1 165 ? 5.257 -2.778 -2.540 1.00 98.75 165 GLY A C 1
ATOM 1312 O O . GLY A 1 165 ? 5.932 -1.768 -2.324 1.00 98.75 165 GLY A O 1
ATOM 1313 N N . ILE A 1 166 ? 5.192 -3.341 -3.748 1.00 98.56 166 ILE A N 1
ATOM 1314 C CA . ILE A 1 166 ? 6.092 -3.081 -4.880 1.00 98.56 166 ILE A CA 1
ATOM 1315 C C . ILE A 1 166 ? 5.272 -2.677 -6.131 1.00 98.56 166 ILE A C 1
ATOM 1317 O O . ILE A 1 166 ? 4.201 -3.215 -6.377 1.00 98.56 166 ILE A O 1
ATOM 1321 N N . ARG A 1 167 ? 5.684 -1.734 -6.989 1.00 98.19 167 ARG A N 1
ATOM 1322 C CA . ARG A 1 167 ? 6.649 -0.648 -6.749 1.00 98.19 167 ARG A CA 1
ATOM 1323 C C . ARG A 1 167 ? 5.952 0.579 -6.163 1.00 98.19 167 ARG A C 1
ATOM 1325 O O . ARG A 1 167 ? 4.811 0.861 -6.545 1.00 98.19 167 ARG A O 1
ATOM 1332 N N . THR A 1 168 ? 6.650 1.312 -5.290 1.00 98.69 168 THR A N 1
ATOM 1333 C CA . THR A 1 168 ? 6.156 2.514 -4.589 1.00 98.69 168 THR A CA 1
ATOM 1334 C C . THR A 1 168 ? 5.378 3.461 -5.509 1.00 98.69 168 THR A C 1
ATOM 1336 O O . THR A 1 168 ? 4.200 3.703 -5.265 1.00 98.69 168 THR A O 1
ATOM 1339 N N . GLU A 1 169 ? 5.999 3.929 -6.591 1.00 98.31 169 GLU A N 1
ATOM 1340 C CA . GLU A 1 169 ? 5.476 4.937 -7.528 1.00 98.31 169 GLU A CA 1
ATOM 1341 C C . GLU A 1 169 ? 4.565 4.377 -8.637 1.00 98.31 169 GLU A C 1
ATOM 1343 O O . GLU A 1 169 ? 4.018 5.130 -9.440 1.00 98.31 169 GLU A O 1
ATOM 1348 N N . GLN A 1 170 ? 4.400 3.051 -8.712 1.00 98.12 170 GLN A N 1
ATOM 1349 C CA . GLN A 1 170 ? 3.568 2.396 -9.725 1.00 98.12 170 GLN A CA 1
ATOM 1350 C C . GLN A 1 170 ? 2.358 1.713 -9.098 1.00 98.12 170 GLN A C 1
ATOM 1352 O O . GLN A 1 170 ? 1.302 2.330 -8.965 1.00 98.12 170 GLN A O 1
ATOM 1357 N N . CYS A 1 171 ? 2.466 0.432 -8.751 1.00 98.69 171 CYS A N 1
ATOM 1358 C CA . CYS A 1 171 ? 1.320 -0.363 -8.322 1.00 98.69 171 CYS A CA 1
ATOM 1359 C C . CYS A 1 171 ? 0.775 0.106 -6.970 1.00 98.69 171 CYS A C 1
ATOM 1361 O O . CYS A 1 171 ? -0.445 0.173 -6.808 1.00 98.69 171 CYS A O 1
ATOM 1363 N N . CYS A 1 172 ? 1.647 0.519 -6.046 1.00 98.88 172 CYS A N 1
ATOM 1364 C CA . CYS A 1 172 ? 1.237 1.080 -4.761 1.00 98.88 172 CYS A CA 1
ATOM 1365 C C . CYS A 1 172 ? 0.594 2.463 -4.943 1.00 98.88 172 CYS A C 1
ATOM 1367 O O . CYS A 1 172 ? -0.574 2.635 -4.594 1.00 98.88 172 CYS A O 1
ATOM 1369 N N . GLU A 1 173 ? 1.293 3.431 -5.549 1.00 98.81 173 GLU A N 1
ATOM 1370 C CA . GLU A 1 173 ? 0.770 4.790 -5.765 1.00 98.81 173 GLU A CA 1
ATOM 1371 C C . GLU A 1 173 ? -0.531 4.803 -6.587 1.00 98.81 173 GLU A C 1
ATOM 1373 O O . GLU A 1 173 ? -1.502 5.455 -6.198 1.00 98.81 173 GLU A O 1
ATOM 1378 N N . THR A 1 174 ? -0.607 4.047 -7.689 1.00 98.81 174 THR A N 1
ATOM 1379 C CA . THR A 1 174 ? -1.827 3.990 -8.519 1.00 98.81 174 THR A CA 1
ATOM 1380 C C . THR A 1 174 ? -2.990 3.344 -7.761 1.00 98.81 174 THR A C 1
ATOM 1382 O O . THR A 1 174 ? -4.139 3.740 -7.954 1.00 98.81 174 THR A O 1
ATOM 1385 N N . THR A 1 175 ? -2.719 2.376 -6.875 1.00 98.88 175 THR A N 1
ATOM 1386 C CA . THR A 1 175 ? -3.752 1.800 -5.998 1.00 98.88 175 THR A CA 1
ATOM 1387 C C . THR A 1 175 ? -4.222 2.807 -4.958 1.00 98.88 175 THR A C 1
ATOM 1389 O O . THR A 1 175 ? -5.426 2.958 -4.801 1.00 98.88 175 THR A O 1
ATOM 1392 N N . ALA A 1 176 ? -3.313 3.530 -4.298 1.00 98.75 176 ALA A N 1
ATOM 1393 C CA . ALA A 1 176 ? -3.660 4.544 -3.301 1.00 98.75 176 ALA A CA 1
ATOM 1394 C C . ALA A 1 176 ? -4.511 5.678 -3.899 1.00 98.75 176 ALA A C 1
ATOM 1396 O O . ALA A 1 176 ? -5.548 6.036 -3.345 1.00 98.75 176 ALA A O 1
ATOM 1397 N N . ARG A 1 177 ? -4.132 6.178 -5.085 1.00 98.69 177 ARG A N 1
ATOM 1398 C CA . ARG A 1 177 ? -4.915 7.173 -5.837 1.00 98.69 177 ARG A CA 1
ATOM 1399 C C . ARG A 1 177 ? -6.320 6.661 -6.168 1.00 98.69 177 ARG A C 1
ATOM 1401 O O . ARG A 1 177 ? -7.299 7.305 -5.809 1.00 98.69 177 ARG A O 1
ATOM 1408 N N . PHE A 1 178 ? -6.423 5.475 -6.776 1.00 98.50 178 PHE A N 1
ATOM 1409 C CA . PHE A 1 178 ? -7.717 4.885 -7.142 1.00 98.50 178 PHE A CA 1
ATOM 1410 C C . PHE A 1 178 ? -8.582 4.549 -5.915 1.00 98.50 178 PHE A C 1
ATOM 1412 O O . PHE A 1 178 ? -9.800 4.676 -5.976 1.00 98.50 178 PHE A O 1
ATOM 1419 N N . ALA A 1 179 ? -7.975 4.139 -4.798 1.00 98.44 179 ALA A N 1
ATOM 1420 C CA . ALA A 1 179 ? -8.666 3.893 -3.535 1.00 98.44 179 ALA A CA 1
ATOM 1421 C C . ALA A 1 179 ? -9.297 5.178 -2.975 1.00 98.44 179 ALA A C 1
ATOM 1423 O O . ALA A 1 179 ? -10.483 5.172 -2.646 1.00 98.44 179 ALA A O 1
ATOM 1424 N N . SER A 1 180 ? -8.539 6.280 -2.952 1.00 97.88 180 SER A N 1
ATOM 1425 C CA . SER A 1 180 ? -9.033 7.604 -2.556 1.00 97.88 180 SER A CA 1
ATOM 1426 C C . SER A 1 180 ? -10.185 8.075 -3.450 1.00 97.88 180 SER A C 1
ATOM 1428 O O . SER A 1 180 ? -11.241 8.451 -2.947 1.00 97.88 180 SER A O 1
ATOM 1430 N N . ASP A 1 181 ? -10.026 7.989 -4.776 1.00 97.75 181 ASP A N 1
ATOM 1431 C CA . ASP A 1 181 ? -11.072 8.363 -5.745 1.00 97.75 181 ASP A CA 1
ATOM 1432 C C . ASP A 1 181 ? -12.326 7.467 -5.629 1.00 97.75 181 ASP A C 1
ATOM 1434 O O . ASP A 1 181 ? -13.444 7.902 -5.912 1.00 97.75 181 ASP A O 1
ATOM 1438 N N . ALA A 1 182 ? -12.158 6.218 -5.181 1.00 95.44 182 ALA A N 1
ATOM 1439 C CA . ALA A 1 182 ? -13.237 5.273 -4.892 1.00 95.44 182 ALA A CA 1
ATOM 1440 C C . ALA A 1 182 ? -13.861 5.436 -3.488 1.00 95.44 182 ALA A C 1
ATOM 1442 O O . ALA A 1 182 ? -14.762 4.670 -3.139 1.00 95.44 182 ALA A O 1
ATOM 1443 N N . GLY A 1 183 ? -13.416 6.417 -2.693 1.00 92.44 183 GLY A N 1
ATOM 1444 C CA . GLY A 1 183 ? -13.977 6.742 -1.379 1.00 92.44 183 GLY A CA 1
ATOM 1445 C C . GLY A 1 183 ? -13.460 5.899 -0.209 1.00 92.44 183 GLY A C 1
ATOM 1446 O O . GLY A 1 183 ? -14.066 5.935 0.861 1.00 92.44 183 GLY A O 1
ATOM 1447 N N . PHE A 1 184 ? -12.365 5.153 -0.382 1.00 95.19 184 PHE A N 1
ATOM 1448 C CA . PHE A 1 184 ? -11.651 4.546 0.744 1.00 95.19 184 PHE A CA 1
ATOM 1449 C C . PHE A 1 184 ? -10.764 5.587 1.430 1.00 95.19 184 PHE A C 1
ATOM 1451 O O . PHE A 1 184 ? -10.123 6.409 0.777 1.00 95.19 184 PHE A O 1
ATOM 1458 N N . GLU A 1 185 ? -10.659 5.504 2.752 1.00 95.44 185 GLU A N 1
ATOM 1459 C CA . GLU A 1 185 ? -9.575 6.161 3.479 1.00 95.44 185 GLU A CA 1
ATOM 1460 C C . GLU A 1 185 ? -8.277 5.360 3.268 1.00 95.44 185 GLU A C 1
ATOM 1462 O O . GLU A 1 185 ? -8.316 4.128 3.244 1.00 95.44 185 GLU A O 1
ATOM 1467 N N . VAL A 1 186 ? -7.131 6.033 3.109 1.00 97.06 186 VAL A N 1
ATOM 1468 C CA . VAL A 1 186 ? -5.861 5.376 2.748 1.00 97.06 186 VAL A CA 1
ATOM 1469 C C . VAL A 1 186 ? -4.712 5.807 3.659 1.00 97.06 186 VAL A C 1
ATOM 1471 O O . VAL A 1 186 ? -4.378 6.992 3.729 1.00 97.06 186 VAL A O 1
ATOM 1474 N N . ASP A 1 187 ? -4.062 4.824 4.277 1.00 97.75 187 ASP A N 1
ATOM 1475 C CA . ASP A 1 187 ? -2.733 4.940 4.883 1.00 97.75 187 ASP A CA 1
ATOM 1476 C C . ASP A 1 187 ? -1.694 4.333 3.923 1.00 97.75 187 ASP A C 1
ATOM 1478 O O . ASP A 1 187 ? -1.905 3.255 3.367 1.00 97.75 187 ASP A O 1
ATOM 1482 N N . PHE A 1 188 ? -0.568 5.009 3.699 1.00 98.56 188 PHE A N 1
ATOM 1483 C CA . PHE A 1 188 ? 0.486 4.579 2.774 1.00 98.56 188 PHE A CA 1
ATOM 1484 C C . PHE A 1 188 ? 1.814 4.451 3.517 1.00 98.56 188 PHE A C 1
ATOM 1486 O O . PHE A 1 188 ? 2.415 5.450 3.925 1.00 98.56 188 PHE A O 1
ATOM 1493 N N . ILE A 1 189 ? 2.269 3.212 3.705 1.00 98.56 189 ILE A N 1
ATOM 1494 C CA . ILE A 1 189 ? 3.367 2.900 4.621 1.00 98.56 189 ILE A CA 1
ATOM 1495 C C . ILE A 1 189 ? 4.680 2.881 3.834 1.00 98.56 189 ILE A C 1
ATOM 1497 O O . ILE A 1 189 ? 5.037 1.897 3.194 1.00 98.56 189 ILE A O 1
ATOM 1501 N N . LEU A 1 190 ? 5.359 4.029 3.801 1.00 98.12 190 LEU A N 1
ATOM 1502 C CA . LEU A 1 190 ? 6.393 4.350 2.815 1.00 98.12 190 LEU A CA 1
ATOM 1503 C C . LEU A 1 190 ? 7.640 3.464 2.922 1.00 98.12 190 LEU A C 1
ATOM 1505 O O . LEU A 1 190 ? 8.219 3.092 1.902 1.00 98.12 190 LEU A O 1
ATOM 1509 N N . ASP A 1 191 ? 8.073 3.134 4.133 1.00 96.94 191 ASP A N 1
ATOM 1510 C CA . ASP A 1 191 ? 9.152 2.177 4.405 1.00 96.94 191 ASP A CA 1
ATOM 1511 C C . ASP A 1 191 ? 8.736 0.743 4.049 1.00 96.94 191 ASP A C 1
ATOM 1513 O O . ASP A 1 191 ? 9.502 0.063 3.373 1.00 96.94 191 ASP A O 1
ATOM 1517 N N . ALA A 1 192 ? 7.491 0.348 4.329 1.00 98.50 192 ALA A N 1
ATOM 1518 C CA . ALA A 1 192 ? 6.854 -0.864 3.799 1.00 98.50 192 ALA A CA 1
ATOM 1519 C C . ALA A 1 192 ? 6.429 -0.753 2.310 1.00 98.50 192 ALA A C 1
ATOM 1521 O O . ALA A 1 192 ? 5.504 -1.433 1.861 1.00 98.50 192 ALA A O 1
ATOM 1522 N N . THR A 1 193 ? 7.129 0.053 1.504 1.00 98.69 193 THR A N 1
ATOM 1523 C CA . THR A 1 193 ? 7.102 -0.045 0.034 1.00 98.69 193 THR A CA 1
ATOM 1524 C C . THR A 1 193 ? 8.514 -0.039 -0.542 1.00 98.69 193 THR A C 1
ATOM 1526 O O . THR A 1 193 ? 9.430 0.539 0.048 1.00 98.69 193 THR A O 1
ATOM 1529 N N . HIS A 1 194 ? 8.700 -0.631 -1.719 1.00 98.38 194 HIS A N 1
ATOM 1530 C CA . HIS A 1 194 ? 10.012 -0.727 -2.364 1.00 98.38 194 HIS A CA 1
ATOM 1531 C C . HIS A 1 194 ? 9.978 -0.274 -3.825 1.00 98.38 194 HIS A C 1
ATOM 1533 O O . HIS A 1 194 ? 8.957 -0.401 -4.501 1.00 98.38 194 HIS A O 1
ATOM 1539 N N . THR A 1 195 ? 11.095 0.257 -4.323 1.00 98.12 195 THR A N 1
ATOM 1540 C CA . THR A 1 195 ? 11.305 0.577 -5.741 1.00 98.12 195 THR A CA 1
ATOM 1541 C C . THR A 1 195 ? 12.796 0.759 -6.028 1.00 98.12 195 THR A C 1
ATOM 1543 O O . THR A 1 195 ? 13.612 0.801 -5.111 1.00 98.12 195 THR A O 1
ATOM 1546 N N . PHE A 1 196 ? 13.134 0.897 -7.306 1.00 97.81 196 PHE A N 1
ATOM 1547 C CA . PHE A 1 196 ? 14.492 0.901 -7.842 1.00 97.81 196 PHE A CA 1
ATOM 1548 C C . PHE A 1 196 ? 14.807 2.245 -8.506 1.00 97.81 196 PHE A C 1
ATOM 1550 O O . PHE A 1 196 ? 13.901 3.017 -8.831 1.00 97.81 196 PHE A O 1
ATOM 1557 N N . ALA A 1 197 ? 16.090 2.527 -8.732 1.00 96.56 197 ALA A N 1
ATOM 1558 C CA . ALA A 1 197 ? 16.499 3.701 -9.497 1.00 96.56 197 ALA A CA 1
ATOM 1559 C C . ALA A 1 197 ? 15.996 3.619 -10.954 1.00 96.56 197 ALA A C 1
ATOM 1561 O O . ALA A 1 197 ? 15.930 2.539 -11.543 1.00 96.56 197 ALA A O 1
ATOM 1562 N N . MET A 1 198 ? 15.651 4.763 -11.548 1.00 96.06 198 MET A N 1
ATOM 1563 C CA . MET A 1 198 ? 15.127 4.852 -12.919 1.00 96.06 198 MET A CA 1
ATOM 1564 C C . MET A 1 198 ? 15.687 6.075 -13.644 1.00 96.06 198 MET A C 1
ATOM 1566 O O . MET A 1 198 ? 15.923 7.101 -13.017 1.00 96.06 198 MET A O 1
ATOM 1570 N N . SER A 1 199 ? 15.847 6.014 -14.967 1.00 96.81 199 SER A N 1
ATOM 1571 C CA . SER A 1 199 ? 16.172 7.210 -15.756 1.00 96.81 199 SER A CA 1
ATOM 1572 C C . SER A 1 199 ? 14.974 8.156 -15.882 1.00 96.81 199 SER A C 1
ATOM 1574 O O . SER A 1 199 ? 13.842 7.721 -16.103 1.00 96.81 199 SER A O 1
ATOM 1576 N N . ASN A 1 200 ? 15.234 9.462 -15.808 1.00 96.19 200 ASN A N 1
ATOM 1577 C CA . ASN A 1 200 ? 14.273 10.502 -16.169 1.00 96.19 200 ASN A CA 1
ATOM 1578 C C . ASN A 1 200 ? 14.097 10.599 -17.707 1.00 96.19 200 ASN A C 1
ATOM 1580 O O . ASN A 1 200 ? 14.740 9.886 -18.478 1.00 96.19 200 ASN A O 1
ATOM 1584 N N . ALA A 1 201 ? 13.254 11.527 -18.175 1.00 96.06 201 ALA A N 1
ATOM 1585 C CA . ALA A 1 201 ? 12.985 11.721 -19.607 1.00 96.06 201 ALA A CA 1
ATOM 1586 C C . ALA A 1 201 ? 14.172 12.270 -20.440 1.00 96.06 201 ALA A C 1
ATOM 1588 O O . ALA A 1 201 ? 14.115 12.220 -21.667 1.00 96.06 201 ALA A O 1
ATOM 1589 N N . ALA A 1 202 ? 15.226 12.790 -19.802 1.00 96.88 202 ALA A N 1
ATOM 1590 C CA . ALA A 1 202 ? 16.490 13.180 -20.438 1.00 96.88 202 ALA A CA 1
ATOM 1591 C C . ALA A 1 202 ? 17.545 12.050 -20.416 1.00 96.88 202 ALA A C 1
ATOM 1593 O O . ALA A 1 202 ? 18.539 12.127 -21.136 1.00 96.88 202 ALA A O 1
ATOM 1594 N N . GLY A 1 203 ? 17.307 10.989 -19.636 1.00 96.31 203 GLY A N 1
ATOM 1595 C CA . GLY A 1 203 ? 18.191 9.838 -19.451 1.00 96.31 203 GLY A CA 1
ATOM 1596 C C . GLY A 1 203 ? 18.917 9.805 -18.100 1.00 96.31 203 GLY A C 1
ATOM 1597 O O . GLY A 1 203 ? 19.429 8.745 -17.734 1.00 96.31 203 GLY A O 1
ATOM 1598 N N . ASP A 1 204 ? 18.934 10.906 -17.339 1.00 97.38 204 ASP A N 1
ATOM 1599 C CA . ASP A 1 204 ? 19.684 10.990 -16.078 1.00 97.38 204 ASP A CA 1
ATOM 1600 C C . ASP A 1 204 ? 19.115 10.021 -15.026 1.00 97.38 204 ASP A C 1
ATOM 1602 O O . ASP A 1 204 ? 17.889 9.915 -14.904 1.00 97.38 204 ASP A O 1
ATOM 1606 N N . PRO A 1 205 ? 19.959 9.332 -14.237 1.00 96.50 205 PRO A N 1
ATOM 1607 C CA . PRO A 1 205 ? 19.494 8.427 -13.194 1.00 96.50 205 PRO A CA 1
ATOM 1608 C C . PRO A 1 205 ? 18.855 9.192 -12.028 1.00 96.50 205 PRO A C 1
ATOM 1610 O O . PRO A 1 205 ? 19.460 10.095 -11.450 1.00 96.50 205 PRO A O 1
ATOM 1613 N N . VAL A 1 206 ? 17.652 8.775 -11.642 1.00 97.81 206 VAL A N 1
ATOM 1614 C CA . VAL A 1 206 ? 16.941 9.208 -10.436 1.00 97.81 206 VAL A CA 1
ATOM 1615 C C . VAL A 1 206 ? 17.048 8.092 -9.386 1.00 97.81 206 VAL A C 1
ATOM 1617 O O . VAL A 1 206 ? 16.579 6.977 -9.643 1.00 97.81 206 VAL A O 1
ATOM 1620 N N . PRO A 1 207 ? 17.662 8.347 -8.217 1.00 96.81 207 PRO A N 1
ATOM 1621 C CA . PRO A 1 207 ? 17.729 7.395 -7.111 1.00 96.81 207 PRO A CA 1
ATOM 1622 C C . PRO A 1 207 ? 16.356 6.912 -6.628 1.00 96.81 207 PRO A C 1
ATOM 1624 O O . PRO A 1 207 ? 15.390 7.674 -6.585 1.00 96.81 207 PRO A O 1
ATOM 1627 N N . ALA A 1 208 ? 16.291 5.662 -6.154 1.00 96.56 208 ALA A N 1
ATOM 1628 C CA . ALA A 1 208 ? 15.081 5.090 -5.556 1.00 96.56 208 ALA A CA 1
ATOM 1629 C C . ALA A 1 208 ? 14.535 5.941 -4.391 1.00 96.56 208 ALA A C 1
ATOM 1631 O O . ALA A 1 208 ? 13.324 6.108 -4.260 1.00 96.56 208 ALA A O 1
ATOM 1632 N N . ILE A 1 209 ? 15.417 6.529 -3.573 1.00 95.88 209 ILE A N 1
ATOM 1633 C CA . ILE A 1 209 ? 15.021 7.405 -2.463 1.00 95.88 209 ILE A CA 1
ATOM 1634 C C . ILE A 1 209 ? 14.308 8.677 -2.945 1.00 95.88 209 ILE A C 1
ATOM 1636 O O . ILE A 1 209 ? 13.290 9.047 -2.366 1.00 95.88 209 ILE A O 1
ATOM 1640 N N . ASP A 1 210 ? 14.758 9.294 -4.040 1.00 97.88 210 ASP A N 1
ATOM 1641 C CA . ASP A 1 210 ? 14.135 10.503 -4.593 1.00 97.88 210 ASP A CA 1
ATOM 1642 C C . ASP A 1 210 ? 12.766 10.190 -5.213 1.00 97.88 210 ASP A C 1
ATOM 1644 O O . ASP A 1 210 ? 11.824 10.972 -5.074 1.00 97.88 210 ASP A O 1
ATOM 1648 N N . ILE A 1 211 ? 12.620 9.003 -5.814 1.00 98.25 211 ILE A N 1
ATOM 1649 C CA . ILE A 1 211 ? 11.336 8.474 -6.297 1.00 98.25 211 ILE A CA 1
ATOM 1650 C C . ILE A 1 211 ? 10.370 8.270 -5.117 1.00 98.25 211 ILE A C 1
ATOM 1652 O O . ILE A 1 211 ? 9.251 8.784 -5.146 1.00 98.25 211 ILE A O 1
ATOM 1656 N N . LYS A 1 212 ? 10.810 7.608 -4.034 1.00 97.94 212 LYS A N 1
ATOM 1657 C CA . LYS A 1 212 ? 9.996 7.414 -2.817 1.00 97.94 212 LYS A CA 1
ATOM 1658 C C . LYS A 1 212 ? 9.605 8.745 -2.161 1.00 97.94 212 LYS A C 1
ATOM 1660 O O . LYS A 1 212 ? 8.449 8.911 -1.773 1.00 97.94 212 LYS A O 1
ATOM 1665 N N . LEU A 1 213 ? 10.530 9.705 -2.072 1.00 96.50 213 LEU A N 1
ATOM 1666 C CA . LEU A 1 213 ? 10.271 11.054 -1.550 1.00 96.50 213 LEU A CA 1
ATOM 1667 C C . LEU A 1 213 ? 9.276 11.829 -2.425 1.00 96.50 213 LEU A C 1
ATOM 1669 O O . LEU A 1 213 ? 8.390 12.502 -1.891 1.00 96.50 213 LEU A O 1
ATOM 1673 N N . HIS A 1 214 ? 9.370 11.712 -3.753 1.00 98.00 214 HIS A N 1
ATOM 1674 C CA . HIS A 1 214 ? 8.406 12.315 -4.670 1.00 98.00 214 HIS A CA 1
ATOM 1675 C C . HIS A 1 214 ? 7.004 11.724 -4.481 1.00 98.00 214 HIS A C 1
ATOM 1677 O O . HIS A 1 214 ? 6.077 12.485 -4.202 1.00 98.00 214 HIS A O 1
ATOM 1683 N N . THR A 1 215 ? 6.854 10.393 -4.550 1.00 98.38 215 THR A N 1
ATOM 1684 C CA . THR A 1 215 ? 5.574 9.691 -4.332 1.00 98.38 215 THR A CA 1
ATOM 1685 C C . THR A 1 215 ? 4.940 10.077 -2.998 1.00 98.38 215 THR A C 1
ATOM 1687 O O . THR A 1 215 ? 3.766 10.449 -2.959 1.00 98.38 215 THR A O 1
ATOM 1690 N N . ALA A 1 216 ? 5.722 10.089 -1.914 1.00 96.19 216 ALA A N 1
ATOM 1691 C CA . ALA A 1 216 ? 5.254 10.542 -0.608 1.00 96.19 216 ALA A CA 1
ATOM 1692 C C . ALA A 1 216 ? 4.715 11.982 -0.655 1.00 96.19 216 ALA A C 1
ATOM 1694 O O . ALA A 1 216 ? 3.604 12.249 -0.202 1.00 96.19 216 ALA A O 1
ATOM 1695 N N . THR A 1 217 ? 5.466 12.895 -1.275 1.00 95.31 217 THR A N 1
ATOM 1696 C CA . THR A 1 217 ? 5.108 14.318 -1.388 1.00 95.31 217 THR A CA 1
ATOM 1697 C C . THR A 1 217 ? 3.831 14.551 -2.206 1.00 95.31 217 THR A C 1
ATOM 1699 O O . THR A 1 217 ? 3.070 15.466 -1.896 1.00 95.31 217 THR A O 1
ATOM 1702 N N . VAL A 1 218 ? 3.564 13.746 -3.244 1.00 97.50 218 VAL A N 1
ATOM 1703 C CA . VAL A 1 218 ? 2.379 13.924 -4.110 1.00 97.50 218 VAL A CA 1
ATOM 1704 C C . VAL A 1 218 ? 1.125 13.183 -3.634 1.00 97.50 218 VAL A C 1
ATOM 1706 O O . VAL A 1 218 ? 0.027 13.563 -4.054 1.00 97.50 218 VAL A O 1
ATOM 1709 N N . LEU A 1 219 ? 1.272 12.160 -2.782 1.00 96.44 219 LEU A N 1
ATOM 1710 C CA . LEU A 1 219 ? 0.170 11.438 -2.127 1.00 96.44 219 LEU A CA 1
ATOM 1711 C C . LEU A 1 219 ? -0.320 12.134 -0.846 1.00 96.44 219 LEU A C 1
ATOM 1713 O O . LEU A 1 219 ? -1.530 12.162 -0.593 1.00 96.44 219 LEU A O 1
ATOM 1717 N N . GLN A 1 220 ? 0.605 12.683 -0.052 1.00 93.94 220 GLN A N 1
ATOM 1718 C CA . GLN A 1 220 ? 0.344 13.211 1.288 1.00 93.94 220 GLN A CA 1
ATOM 1719 C C . GLN A 1 220 ? -0.761 14.275 1.304 1.00 93.94 220 GLN A C 1
ATOM 1721 O O . GLN A 1 220 ? -0.706 15.256 0.565 1.00 93.94 220 GLN A O 1
ATOM 1726 N N . HIS A 1 221 ? -1.754 14.086 2.181 1.00 82.62 221 HIS A N 1
ATOM 1727 C CA . HIS A 1 221 ? -2.923 14.968 2.353 1.00 82.62 221 HIS A CA 1
ATOM 1728 C C . HIS A 1 221 ? -3.776 15.187 1.085 1.00 82.62 221 HIS A C 1
ATOM 1730 O O . HIS A 1 221 ? -4.568 16.123 1.037 1.00 82.62 221 HIS A O 1
ATOM 1736 N N . ARG A 1 222 ? -3.620 14.343 0.056 1.00 88.88 222 ARG A N 1
ATOM 1737 C CA . ARG A 1 222 ? -4.355 14.448 -1.221 1.00 88.88 222 ARG A CA 1
ATOM 1738 C C . ARG A 1 222 ? -4.991 13.138 -1.671 1.00 88.88 222 ARG A C 1
ATOM 1740 O O . ARG A 1 222 ? -6.044 13.163 -2.290 1.00 88.88 222 ARG A O 1
ATOM 1747 N N . PHE A 1 223 ? -4.323 12.023 -1.384 1.00 94.44 223 PHE A N 1
ATOM 1748 C CA . PHE A 1 223 ? -4.748 10.667 -1.744 1.00 94.44 223 PHE A CA 1
ATOM 1749 C C . PHE A 1 223 ? -4.494 9.658 -0.614 1.00 94.44 223 PHE A C 1
ATOM 1751 O O . PHE A 1 223 ? -5.109 8.601 -0.589 1.00 94.44 223 PHE A O 1
ATOM 1758 N N . ALA A 1 224 ? -3.572 9.959 0.307 1.00 94.88 224 ALA A N 1
ATOM 1759 C CA . ALA A 1 224 ? -3.287 9.133 1.474 1.00 94.88 224 ALA A CA 1
ATOM 1760 C C . ALA A 1 224 ? -2.711 9.963 2.632 1.00 94.88 224 ALA A C 1
ATOM 1762 O O . ALA A 1 224 ? -2.225 11.086 2.443 1.00 94.88 224 ALA A O 1
ATOM 1763 N N . VAL A 1 225 ? -2.707 9.368 3.824 1.00 94.00 225 VAL A N 1
ATOM 1764 C CA . VAL A 1 225 ? -1.758 9.703 4.890 1.00 94.00 225 VAL A CA 1
ATOM 1765 C C . VAL A 1 225 ? -0.509 8.851 4.663 1.00 94.00 225 VAL A C 1
ATOM 1767 O O . VAL A 1 225 ? -0.564 7.629 4.706 1.00 94.00 225 VAL A O 1
ATOM 1770 N N . VAL A 1 226 ? 0.619 9.489 4.364 1.00 93.94 226 VAL A N 1
ATOM 1771 C CA . VAL A 1 226 ? 1.905 8.829 4.121 1.00 93.94 226 VAL A CA 1
ATOM 1772 C C . VAL A 1 226 ? 2.736 8.869 5.397 1.00 93.94 226 VAL A C 1
ATOM 1774 O O . VAL A 1 226 ? 2.974 9.940 5.959 1.00 93.94 226 VAL A O 1
ATOM 1777 N N . GLN A 1 227 ? 3.199 7.707 5.851 1.00 93.00 227 GLN A N 1
ATOM 1778 C CA . GLN A 1 227 ? 3.990 7.578 7.076 1.00 93.00 227 GLN A CA 1
ATOM 1779 C C . GLN A 1 227 ? 4.906 6.346 7.047 1.00 93.00 227 GLN A C 1
ATOM 1781 O O . GLN A 1 227 ? 4.820 5.518 6.146 1.00 93.00 227 GLN A O 1
ATOM 1786 N N . THR A 1 228 ? 5.828 6.252 8.005 1.00 92.56 228 THR A N 1
ATOM 1787 C CA . THR A 1 228 ? 6.623 5.039 8.267 1.00 92.56 228 THR A CA 1
ATOM 1788 C C . THR A 1 228 ? 5.832 4.049 9.120 1.00 92.56 228 THR A C 1
ATOM 1790 O O . THR A 1 228 ? 4.918 4.462 9.837 1.00 92.56 228 THR A O 1
ATOM 1793 N N . PHE A 1 229 ? 6.207 2.769 9.110 1.00 90.88 229 PHE A N 1
ATOM 1794 C CA . PHE A 1 229 ? 5.618 1.744 9.969 1.00 90.88 229 PHE A CA 1
ATOM 1795 C C . PHE A 1 229 ? 5.698 2.141 11.447 1.00 90.88 229 PHE A C 1
ATOM 1797 O O . PHE A 1 229 ? 4.689 2.066 12.139 1.00 90.88 229 PHE A O 1
ATOM 1804 N N . ASP A 1 230 ? 6.843 2.649 11.915 1.00 79.38 230 ASP A N 1
ATOM 1805 C CA . ASP A 1 230 ? 6.999 3.104 13.304 1.00 79.38 230 ASP A CA 1
ATOM 1806 C C . ASP A 1 230 ? 6.003 4.216 13.670 1.00 79.38 230 ASP A C 1
ATOM 1808 O O . ASP A 1 230 ? 5.430 4.201 14.757 1.00 79.38 230 ASP A O 1
ATOM 1812 N N . ASN A 1 231 ? 5.751 5.172 12.767 1.00 74.69 231 ASN A N 1
ATOM 1813 C CA . ASN A 1 231 ? 4.778 6.239 13.011 1.00 74.69 231 ASN A CA 1
ATOM 1814 C C . ASN A 1 231 ? 3.337 5.717 12.926 1.00 74.69 231 ASN A C 1
ATOM 1816 O O . ASN A 1 231 ? 2.536 6.013 13.809 1.00 74.69 231 ASN A O 1
ATOM 1820 N N . PHE A 1 232 ? 3.023 4.886 11.931 1.00 80.56 232 PHE A N 1
ATOM 1821 C CA . PHE A 1 232 ? 1.730 4.212 11.789 1.00 80.56 232 PHE A CA 1
ATOM 1822 C C . PHE A 1 232 ? 1.408 3.326 12.997 1.00 80.56 232 PHE A C 1
ATOM 1824 O O . PHE A 1 232 ? 0.282 3.290 13.479 1.00 80.56 232 PHE A O 1
ATOM 1831 N N . ALA A 1 233 ? 2.421 2.707 13.595 1.00 72.00 233 ALA A N 1
ATOM 1832 C CA . ALA A 1 233 ? 2.317 2.016 14.865 1.00 72.00 233 ALA A CA 1
ATOM 1833 C C . ALA A 1 233 ? 2.202 2.973 16.080 1.00 72.00 233 ALA A C 1
ATOM 1835 O O . ALA A 1 233 ? 2.357 2.493 17.206 1.00 72.00 233 ALA A O 1
ATOM 1836 N N . LEU A 1 234 ? 1.889 4.280 15.911 1.00 55.38 234 LEU A N 1
ATOM 1837 C CA . LEU A 1 234 ? 1.899 5.313 16.968 1.00 55.38 234 LEU A CA 1
ATOM 1838 C C . LEU A 1 234 ? 0.856 6.495 16.971 1.00 55.38 234 LEU A C 1
ATOM 1840 O O . LEU A 1 234 ? 0.940 7.301 17.898 1.00 55.38 234 LEU A O 1
ATOM 1844 N N . VAL A 1 235 ? -0.191 6.734 16.153 1.00 50.75 235 VAL A N 1
ATOM 1845 C CA . VAL A 1 235 ? -0.805 6.036 15.002 1.00 50.75 235 VAL A CA 1
ATOM 1846 C C . VAL A 1 235 ? -2.015 5.135 15.363 1.00 50.75 235 VAL A C 1
ATOM 1848 O O . VAL A 1 235 ? -2.054 4.020 14.867 1.00 50.75 235 VAL A O 1
ATOM 1851 N N . PRO A 1 236 ? -2.934 5.422 16.322 1.00 48.69 236 PRO A N 1
ATOM 1852 C CA . PRO A 1 236 ? -3.893 4.400 16.778 1.00 48.69 236 PRO A CA 1
ATOM 1853 C C . PRO A 1 236 ? -5.033 4.151 15.782 1.00 48.69 236 PRO A C 1
ATOM 1855 O O . PRO A 1 236 ? -5.400 5.042 15.015 1.00 48.69 236 PRO A O 1
ATOM 1858 N N . GLU A 1 237 ? -5.661 2.971 15.872 1.00 49.94 237 GLU A N 1
ATOM 1859 C CA . GLU A 1 237 ? -6.963 2.758 15.231 1.00 49.94 237 GLU A CA 1
ATOM 1860 C C . GLU A 1 237 ? -8.002 3.753 15.750 1.00 49.94 237 GLU A C 1
ATOM 1862 O O . GLU A 1 237 ? -7.946 4.235 16.887 1.00 49.94 237 GLU A O 1
ATOM 1867 N N . ARG A 1 238 ? -8.944 4.082 14.863 1.00 56.84 238 ARG A N 1
ATOM 1868 C CA . ARG A 1 238 ? -9.799 5.270 14.924 1.00 56.84 238 ARG A CA 1
ATOM 1869 C C . ARG A 1 238 ? -10.891 5.182 15.994 1.00 56.84 238 ARG A C 1
ATOM 1871 O O . ARG A 1 238 ? -12.077 5.090 15.699 1.00 56.84 238 ARG A O 1
ATOM 1878 N N . GLY A 1 239 ? -10.460 5.302 17.242 1.00 61.41 239 GLY A N 1
ATOM 1879 C CA . GLY A 1 239 ? -11.265 5.727 18.381 1.00 61.41 239 GLY A CA 1
ATOM 1880 C C . GLY A 1 239 ? -10.600 6.922 19.054 1.00 61.41 239 GLY A C 1
ATOM 1881 O O . GLY A 1 239 ? -11.117 8.037 19.009 1.00 61.41 239 GLY A O 1
ATOM 1882 N N . THR A 1 240 ? -9.418 6.701 19.635 1.00 74.00 240 THR A N 1
ATOM 1883 C CA . THR A 1 240 ? -8.738 7.692 20.476 1.00 74.00 240 THR A CA 1
ATOM 1884 C C . THR A 1 240 ? -7.817 8.635 19.688 1.00 74.00 240 THR A C 1
ATOM 1886 O O . THR A 1 240 ? -6.965 8.198 18.923 1.00 74.00 240 THR A O 1
ATOM 1889 N N . LEU A 1 241 ? -7.932 9.941 19.943 1.00 81.88 241 LEU A N 1
ATOM 1890 C CA . LEU A 1 241 ? -7.183 11.048 19.324 1.00 81.88 241 LEU A CA 1
ATOM 1891 C C . LEU A 1 241 ? -5.654 10.999 19.541 1.00 81.88 241 LEU A C 1
ATOM 1893 O O . LEU A 1 241 ? -4.902 11.637 18.809 1.00 81.88 241 LEU A O 1
ATOM 1897 N N . ASN A 1 242 ? -5.180 10.288 20.567 1.00 83.12 242 ASN A N 1
ATOM 1898 C CA . ASN A 1 242 ? -3.781 10.251 21.001 1.00 83.12 242 ASN A CA 1
ATOM 1899 C C . ASN A 1 242 ? -3.346 8.831 21.412 1.00 83.12 242 ASN A C 1
ATOM 1901 O O . ASN A 1 242 ? -4.176 8.042 21.844 1.00 83.12 242 ASN A O 1
ATOM 1905 N N . ARG A 1 243 ? -2.039 8.517 21.353 1.00 74.25 243 ARG A N 1
ATOM 1906 C CA . ARG A 1 243 ? -1.462 7.268 21.919 1.00 74.25 243 ARG A CA 1
ATOM 1907 C C . ARG A 1 243 ? -0.732 7.423 23.251 1.00 74.25 243 ARG A C 1
ATOM 1909 O O . ARG A 1 243 ? -0.496 6.433 23.940 1.00 74.25 243 ARG A O 1
ATOM 1916 N N . HIS A 1 244 ? -0.368 8.647 23.614 1.00 85.25 244 HIS A N 1
ATOM 1917 C CA . HIS A 1 244 ? 0.417 8.923 24.811 1.00 85.25 244 HIS A CA 1
ATOM 1918 C C . HIS A 1 244 ? -0.329 9.888 25.723 1.00 85.25 244 HIS A C 1
ATOM 1920 O O . HIS A 1 244 ? -0.932 10.859 25.264 1.00 85.25 244 HIS A O 1
ATOM 1926 N N . CYS A 1 245 ? -0.283 9.620 27.024 1.00 90.62 245 CYS A N 1
ATOM 1927 C CA . CYS A 1 245 ? -0.875 10.469 28.045 1.00 90.62 245 CYS A CA 1
ATOM 1928 C C . CYS A 1 245 ? -0.171 11.841 28.062 1.00 90.62 245 CYS A C 1
ATOM 1930 O O . CYS A 1 245 ? 1.036 11.876 28.334 1.00 90.62 245 CYS A O 1
ATOM 1932 N N . PRO A 1 246 ? -0.882 12.970 27.857 1.00 91.50 246 PRO A N 1
ATOM 1933 C CA . PRO A 1 246 ? -0.262 14.301 27.791 1.00 91.50 246 PRO A CA 1
ATOM 1934 C C . PRO A 1 246 ? 0.497 14.694 29.069 1.00 91.50 246 PRO A C 1
ATOM 1936 O O . PRO A 1 246 ? 1.418 15.504 29.019 1.00 91.50 246 PRO A O 1
ATOM 1939 N N . ARG A 1 247 ? 0.153 14.079 30.209 1.00 92.19 247 ARG A N 1
ATOM 1940 C CA . ARG A 1 247 ? 0.758 14.342 31.525 1.00 92.19 247 ARG A CA 1
ATOM 1941 C C . ARG A 1 247 ? 2.046 13.568 31.806 1.00 92.19 247 ARG A C 1
ATOM 1943 O O . ARG A 1 247 ? 2.770 13.936 32.724 1.00 92.19 247 ARG A O 1
ATOM 1950 N N . SER A 1 248 ? 2.293 12.454 31.112 1.00 89.69 248 SER A N 1
ATOM 1951 C CA . SER A 1 248 ? 3.343 11.493 31.503 1.00 89.69 248 SER A CA 1
ATOM 1952 C C . SER A 1 248 ? 4.146 10.890 30.351 1.00 89.69 248 SER A C 1
ATOM 1954 O O . SER A 1 248 ? 5.115 10.180 30.613 1.00 89.69 248 SER A O 1
ATOM 1956 N N . GLY A 1 249 ? 3.728 11.098 29.098 1.00 82.62 249 GLY A N 1
ATOM 1957 C CA . GLY A 1 249 ? 4.339 10.486 27.914 1.00 82.62 249 GLY A CA 1
ATOM 1958 C C . GLY A 1 249 ? 4.148 8.967 27.799 1.00 82.62 249 GLY A C 1
ATOM 1959 O O . GLY A 1 249 ? 4.541 8.387 26.794 1.00 82.62 249 GLY A O 1
ATOM 1960 N N . LYS A 1 250 ? 3.540 8.303 28.791 1.00 84.50 250 LYS A N 1
ATOM 1961 C CA . LYS A 1 250 ? 3.301 6.853 28.764 1.00 84.50 250 LYS A CA 1
ATOM 1962 C C . LYS A 1 250 ? 2.154 6.493 27.822 1.00 84.50 250 LYS A C 1
ATOM 1964 O O . LYS A 1 250 ? 1.222 7.283 27.660 1.00 84.50 250 LYS A O 1
ATOM 1969 N N . MET A 1 251 ? 2.214 5.278 27.274 1.00 75.31 251 MET A N 1
ATOM 1970 C CA . MET A 1 251 ? 1.123 4.637 26.528 1.00 75.31 251 MET A CA 1
ATOM 1971 C C . MET A 1 251 ? -0.213 4.710 27.277 1.00 75.31 251 MET A C 1
ATOM 1973 O O . MET A 1 251 ? -0.250 4.793 28.511 1.00 75.31 251 MET A O 1
ATOM 1977 N N . LEU A 1 252 ? -1.308 4.665 26.520 1.00 82.69 252 LEU A N 1
ATOM 1978 C CA . LEU A 1 252 ? -2.651 4.619 27.087 1.00 82.69 252 LEU A CA 1
ATOM 1979 C C . LEU A 1 252 ? -2.915 3.315 27.845 1.00 82.69 252 LEU A C 1
ATOM 1981 O O . LEU A 1 252 ? -2.407 2.257 27.475 1.00 82.69 252 LEU A O 1
ATOM 1985 N N . ALA A 1 253 ? -3.77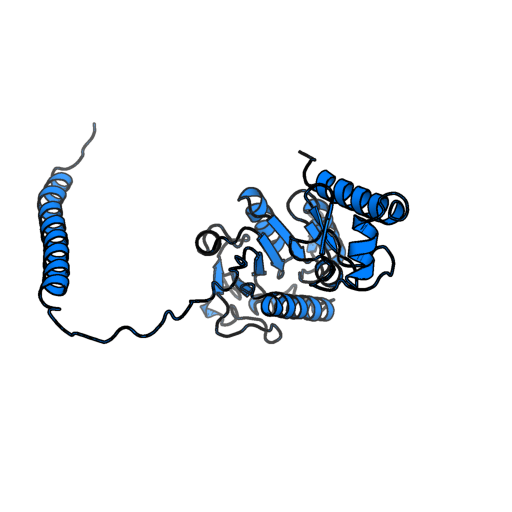7 3.395 28.855 1.00 80.56 253 ALA A N 1
ATOM 1986 C CA . ALA A 1 253 ? -4.476 2.237 29.395 1.00 80.56 253 ALA A CA 1
ATOM 1987 C C . ALA A 1 253 ? -5.886 2.175 28.777 1.00 80.56 253 ALA A C 1
ATOM 1989 O O . ALA A 1 253 ? -6.537 3.209 28.610 1.00 80.56 253 ALA A O 1
ATOM 1990 N N . SER A 1 254 ? -6.354 0.981 28.410 1.00 74.50 254 SER A N 1
ATOM 1991 C CA . SER A 1 254 ? -7.635 0.781 27.709 1.00 74.50 254 SER A CA 1
ATOM 1992 C C . SER A 1 254 ? -8.869 1.116 28.559 1.00 74.50 254 SER A C 1
ATOM 1994 O O . SER A 1 254 ? -9.929 1.397 28.011 1.00 74.50 254 SER A O 1
ATOM 1996 N N . ASP A 1 255 ? -8.721 1.151 29.884 1.00 80.62 255 ASP A N 1
ATOM 1997 C CA . ASP A 1 255 ? -9.718 1.600 30.864 1.00 80.62 255 ASP A CA 1
ATOM 1998 C C . ASP A 1 255 ? -9.690 3.125 31.112 1.00 80.62 255 ASP A C 1
ATOM 2000 O O . ASP A 1 255 ? -10.490 3.655 31.883 1.00 80.62 255 ASP A O 1
ATOM 2004 N N . SER A 1 256 ? -8.761 3.850 30.481 1.00 90.12 256 SER A N 1
ATOM 2005 C CA . SER A 1 256 ? -8.437 5.250 30.777 1.00 90.12 256 SER A CA 1
ATOM 2006 C C . SER A 1 256 ? -8.778 6.197 29.618 1.00 90.12 256 SER A C 1
ATOM 2008 O O . SER A 1 256 ? -8.062 7.159 29.324 1.00 90.12 256 SER A O 1
ATOM 2010 N N . LEU A 1 257 ? -9.909 5.930 28.968 1.00 89.00 257 LEU A N 1
ATOM 2011 C CA . LEU A 1 257 ? -10.470 6.737 27.885 1.00 89.00 257 LEU A CA 1
ATOM 2012 C C . LEU A 1 257 ? -11.596 7.650 28.413 1.00 89.00 257 LEU A C 1
ATOM 2014 O O . LEU A 1 257 ? -12.264 7.335 29.395 1.00 89.00 257 LEU A O 1
ATOM 2018 N N . THR A 1 258 ? -11.792 8.803 27.780 1.00 91.12 258 THR A N 1
ATOM 2019 C CA . THR A 1 258 ? -12.886 9.763 28.029 1.00 91.12 258 THR A CA 1
ATOM 2020 C C . THR A 1 258 ? -13.169 10.539 26.732 1.00 91.12 258 THR A C 1
ATOM 2022 O O . THR A 1 258 ? -12.534 10.264 25.715 1.00 91.12 258 THR A O 1
ATOM 2025 N N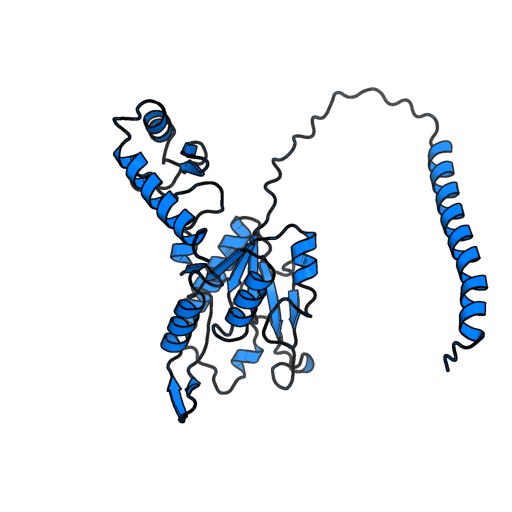 . GLU A 1 259 ? -14.106 11.486 26.716 1.00 89.88 259 GLU A N 1
ATOM 2026 C CA . GLU A 1 259 ? -14.421 12.290 25.525 1.00 89.88 259 GLU A CA 1
ATOM 2027 C C . GLU A 1 259 ? -13.972 13.754 25.670 1.00 89.88 259 GLU A C 1
ATOM 2029 O O . GLU A 1 259 ? -14.053 14.359 26.742 1.00 89.88 259 GLU A O 1
ATOM 2034 N N . TYR A 1 260 ? -13.524 14.348 24.565 1.00 90.62 260 TYR A N 1
ATOM 2035 C CA . TYR A 1 260 ? -13.249 15.769 24.433 1.00 90.62 260 TYR A CA 1
ATOM 2036 C C . TYR A 1 260 ? -13.678 16.279 23.048 1.00 90.62 260 TYR A C 1
ATOM 2038 O O . TYR A 1 260 ? -13.097 15.923 22.026 1.00 90.62 260 TYR A O 1
ATOM 2046 N N . ARG A 1 261 ? -14.695 17.152 23.021 1.00 85.94 261 ARG A N 1
ATOM 2047 C CA . ARG A 1 261 ? -15.230 17.807 21.808 1.00 85.94 261 ARG A CA 1
ATOM 2048 C C . ARG A 1 261 ? -15.655 16.838 20.680 1.00 85.94 261 ARG A C 1
ATOM 2050 O O . ARG A 1 261 ? -15.431 17.148 19.512 1.00 85.94 261 ARG A O 1
ATOM 2057 N N . GLY A 1 262 ? -16.249 15.685 20.996 1.00 76.44 262 GLY A N 1
ATOM 2058 C CA . GLY A 1 262 ? -16.628 14.677 19.995 1.00 76.44 262 GLY A CA 1
ATOM 2059 C C . GLY A 1 262 ? -15.493 13.747 19.550 1.00 76.44 262 GLY A C 1
ATOM 2060 O O . GLY A 1 262 ? -15.703 12.923 18.663 1.00 76.44 262 GLY A O 1
ATOM 2061 N N . TYR A 1 263 ? -14.307 13.850 20.157 1.00 80.50 263 TYR A N 1
ATOM 2062 C CA . TYR A 1 263 ? -13.196 12.915 19.979 1.00 80.50 263 TYR A CA 1
ATOM 2063 C C . TYR A 1 263 ? -12.964 12.157 21.286 1.00 80.50 263 TYR A C 1
ATOM 2065 O O . TYR A 1 263 ? -12.907 12.761 22.357 1.00 80.50 263 TYR A O 1
ATOM 2073 N N . GLN A 1 264 ? -12.780 10.841 21.224 1.00 87.19 264 GLN A N 1
ATOM 2074 C CA . GLN A 1 264 ? -12.303 10.085 22.380 1.00 87.19 264 GLN A CA 1
ATOM 2075 C C . GLN A 1 264 ? -10.828 10.444 22.637 1.00 87.19 264 GLN A C 1
ATOM 2077 O O . GLN A 1 264 ? -10.034 10.548 21.704 1.00 87.19 264 GLN A O 1
ATOM 2082 N N . VAL A 1 265 ? -10.448 10.637 23.897 1.00 90.75 265 VAL A N 1
ATOM 2083 C CA . VAL A 1 265 ? -9.089 10.982 24.342 1.00 90.75 265 VAL A CA 1
ATOM 2084 C C . VAL A 1 265 ? -8.656 10.054 25.472 1.00 90.75 265 VAL A C 1
ATOM 2086 O O . VAL A 1 265 ? -9.481 9.627 26.280 1.00 90.75 265 VAL A O 1
ATOM 2089 N N . GLY A 1 266 ? -7.368 9.723 25.533 1.00 91.75 266 GLY A N 1
ATOM 2090 C CA . GLY A 1 266 ? -6.860 8.681 26.423 1.00 91.75 266 GLY A CA 1
ATOM 2091 C C . GLY A 1 266 ? -5.699 9.105 27.311 1.00 91.75 266 GLY A C 1
ATOM 2092 O O . GLY A 1 266 ? -4.923 10.009 26.988 1.00 91.75 266 GLY A O 1
ATOM 2093 N N . PHE A 1 267 ? -5.558 8.404 28.435 1.00 94.25 267 PHE A N 1
ATOM 2094 C CA . PHE A 1 267 ? -4.509 8.621 29.427 1.00 94.25 267 PHE A CA 1
ATOM 2095 C C . PHE A 1 267 ? -3.892 7.289 29.887 1.00 94.25 267 PHE A C 1
ATOM 2097 O O . PHE A 1 267 ? -4.316 6.208 29.491 1.00 94.25 267 PHE A O 1
ATOM 2104 N N . CYS A 1 268 ? -2.841 7.352 30.707 1.00 92.69 268 CYS A N 1
ATOM 2105 C CA . CYS A 1 268 ? -2.071 6.176 31.136 1.00 92.69 268 CYS A CA 1
ATOM 2106 C C . CYS A 1 268 ? -2.587 5.502 32.424 1.00 92.69 268 CYS A C 1
ATOM 2108 O O . CYS A 1 268 ? -1.886 4.656 32.977 1.00 92.69 268 CYS A O 1
ATOM 2110 N N . ASN A 1 269 ? -3.710 5.971 32.982 1.00 93.06 269 ASN A N 1
ATOM 2111 C CA . ASN A 1 269 ? -4.429 5.405 34.134 1.00 93.06 269 ASN A CA 1
ATOM 2112 C C . ASN A 1 269 ? -5.654 6.269 34.476 1.00 93.06 269 ASN A C 1
ATOM 2114 O O . ASN A 1 269 ? -5.660 7.486 34.263 1.00 93.06 269 ASN A O 1
ATOM 2118 N N . SER A 1 270 ? -6.658 5.643 35.089 1.00 91.44 270 SER A N 1
ATOM 2119 C CA . SER A 1 270 ? -7.928 6.259 35.497 1.00 91.44 270 SER A CA 1
ATOM 2120 C C . SER A 1 270 ? -7.797 7.546 36.329 1.00 91.44 270 SER A C 1
ATOM 2122 O O . SER A 1 270 ? -8.654 8.422 36.221 1.00 91.44 270 SER A O 1
ATOM 2124 N N . HIS A 1 271 ? -6.723 7.732 37.107 1.00 93.00 271 HIS A N 1
ATOM 2125 C CA . HIS A 1 271 ? -6.465 8.983 37.835 1.00 93.00 271 HIS A CA 1
ATOM 2126 C C . HIS A 1 271 ? -6.172 10.159 36.883 1.00 93.00 271 HIS A C 1
ATOM 2128 O O . HIS A 1 271 ? -6.645 11.275 37.104 1.00 93.00 271 HIS A O 1
ATOM 2134 N N . CYS A 1 272 ? -5.438 9.927 35.790 1.00 92.69 272 CYS A N 1
ATOM 2135 C CA . CYS A 1 272 ? -5.183 10.949 34.776 1.00 92.69 272 CYS A CA 1
ATOM 2136 C C . CYS A 1 272 ? -6.447 11.318 33.976 1.00 92.69 272 CYS A C 1
ATOM 2138 O O . CYS A 1 272 ? -6.705 12.510 33.816 1.00 92.69 272 CYS A O 1
ATOM 2140 N N . SER A 1 273 ? -7.259 10.345 33.536 1.00 92.38 273 SER A N 1
ATOM 2141 C CA . SER A 1 273 ? -8.515 10.628 32.812 1.00 92.38 273 SER A CA 1
ATOM 2142 C C . SER A 1 273 ? -9.595 11.247 33.712 1.00 92.38 273 SER A C 1
ATOM 2144 O O . SER A 1 273 ? -10.272 12.198 33.307 1.00 92.38 273 SER A O 1
ATOM 2146 N N . SER A 1 274 ? -9.702 10.802 34.969 1.00 91.50 274 SER A N 1
ATOM 2147 C CA . SER A 1 274 ? -10.568 11.439 35.976 1.00 91.50 274 SER A CA 1
ATOM 2148 C C . SER A 1 274 ? -10.142 12.885 36.219 1.00 91.50 274 SER A C 1
ATOM 2150 O O . SER A 1 274 ? -10.956 13.792 36.078 1.00 91.50 274 SER A O 1
ATOM 2152 N N . GLY A 1 275 ? -8.852 13.123 36.481 1.00 91.50 275 GLY A N 1
ATOM 2153 C CA . GLY A 1 275 ? -8.303 14.459 36.727 1.00 91.50 275 GLY A CA 1
ATOM 2154 C C . GLY A 1 275 ? -8.257 15.383 35.502 1.00 91.50 275 GLY A C 1
ATOM 2155 O O . GLY A 1 275 ? -7.893 16.548 35.644 1.00 91.50 275 GLY A O 1
ATOM 2156 N N . PHE A 1 276 ? -8.568 14.895 34.300 1.00 93.81 276 PHE A N 1
ATOM 2157 C CA . PHE A 1 276 ? -8.854 15.720 33.118 1.00 93.81 276 PHE A CA 1
ATOM 2158 C C . PHE A 1 276 ? -10.324 16.151 33.068 1.00 93.81 276 PHE A C 1
ATOM 2160 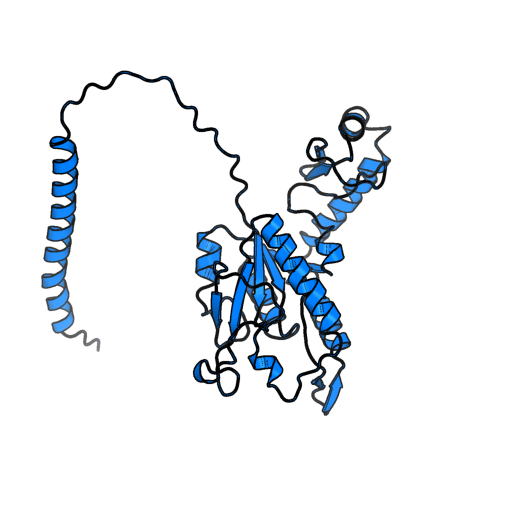O O . PHE A 1 276 ? -10.648 17.275 32.676 1.00 93.81 276 PHE A O 1
ATOM 2167 N N . THR A 1 277 ? -11.206 15.249 33.492 1.00 90.31 277 THR A N 1
ATOM 2168 C CA . THR A 1 277 ? -12.660 15.416 33.474 1.00 90.31 277 THR A CA 1
ATOM 2169 C C . THR A 1 277 ? -13.142 16.290 34.641 1.00 90.31 277 THR A C 1
ATOM 2171 O O . THR A 1 277 ? -13.999 17.146 34.443 1.00 90.31 277 THR A O 1
ATOM 2174 N N . SER A 1 278 ? -12.564 16.126 35.838 1.00 90.75 278 SER A N 1
ATOM 2175 C CA . SER A 1 278 ? -13.011 16.789 37.074 1.00 90.75 278 SER A CA 1
ATOM 2176 C C . SER A 1 278 ? -12.547 18.238 37.243 1.00 90.75 278 SER A C 1
ATOM 2178 O O . SER A 1 278 ? -13.215 19.003 37.930 1.00 90.75 278 SER A O 1
ATOM 2180 N N . ASP A 1 279 ? -11.408 18.621 36.657 1.00 88.75 279 ASP A N 1
ATOM 2181 C CA . ASP A 1 279 ? -10.839 19.969 36.786 1.00 88.75 279 ASP A CA 1
ATOM 2182 C C . ASP A 1 279 ? -10.410 20.526 35.414 1.00 88.75 279 ASP A C 1
ATOM 2184 O O . ASP A 1 279 ? -9.305 20.245 34.932 1.00 88.75 279 ASP A O 1
ATOM 2188 N N . PRO A 1 280 ? -11.267 21.332 34.757 1.00 82.62 280 PRO A N 1
ATOM 2189 C CA . PRO A 1 280 ? -10.949 21.989 33.490 1.00 82.62 280 PRO A CA 1
ATOM 2190 C C . PRO A 1 280 ? -9.817 23.026 33.551 1.00 82.62 280 PRO A C 1
ATOM 2192 O O . PRO A 1 280 ? -9.276 23.372 32.501 1.00 82.62 280 PRO A O 1
ATOM 2195 N N . VAL A 1 281 ? -9.465 23.531 34.740 1.00 81.62 281 VAL A N 1
ATOM 2196 C CA . VAL A 1 281 ? -8.442 24.570 34.934 1.00 81.62 281 VAL A CA 1
ATOM 2197 C C . VAL A 1 281 ? -7.071 23.921 35.106 1.00 81.62 281 VAL A C 1
ATOM 2199 O O . VAL A 1 281 ? -6.143 24.248 34.366 1.00 81.62 281 VAL A O 1
ATOM 2202 N N . ALA A 1 282 ? -6.948 22.930 35.993 1.00 80.12 282 ALA A N 1
ATOM 2203 C CA . ALA A 1 282 ? -5.715 22.155 36.149 1.00 80.12 282 ALA A CA 1
ATOM 2204 C C . ALA A 1 282 ? -5.368 21.338 34.889 1.00 80.12 282 ALA A C 1
ATOM 2206 O O . ALA A 1 282 ? -4.194 21.126 34.593 1.00 80.12 282 ALA A O 1
ATOM 2207 N N . SER A 1 283 ? -6.372 20.925 34.104 1.00 88.12 283 SER A N 1
ATOM 2208 C CA . SER A 1 283 ? -6.178 20.222 32.825 1.00 88.12 283 SER A CA 1
ATOM 2209 C C . SER A 1 283 ? -5.983 21.131 31.603 1.00 88.12 283 SER A C 1
ATOM 2211 O O . SER A 1 283 ? -6.009 20.647 30.472 1.00 88.12 283 SER A O 1
ATOM 2213 N N . HIS A 1 284 ? -5.761 22.441 31.779 1.00 90.44 284 HIS A N 1
ATOM 2214 C CA . HIS A 1 284 ? -5.632 23.378 30.655 1.00 90.44 284 HIS A CA 1
ATOM 2215 C C . HIS A 1 284 ? -4.540 22.980 29.640 1.00 90.44 284 HIS A C 1
ATOM 2217 O O . HIS A 1 284 ? -4.762 23.090 28.435 1.00 90.44 284 HIS A O 1
ATOM 2223 N N . LEU A 1 285 ? -3.399 22.449 30.097 1.00 88.56 285 LEU A N 1
ATOM 2224 C CA . LEU A 1 285 ? -2.326 21.977 29.209 1.00 88.56 285 LEU A CA 1
ATOM 2225 C C . LEU A 1 285 ? -2.717 20.719 28.415 1.00 88.56 285 LEU A C 1
ATOM 2227 O O . LEU A 1 285 ? -2.414 20.643 27.226 1.00 88.56 285 LEU A O 1
ATOM 2231 N N . ASP A 1 286 ? -3.445 19.779 29.028 1.00 93.12 286 ASP A N 1
ATOM 2232 C CA . ASP A 1 286 ? -4.000 18.617 28.318 1.00 93.12 286 ASP A CA 1
ATOM 2233 C C . ASP A 1 286 ? -4.980 19.081 27.229 1.00 93.12 286 ASP A C 1
ATOM 2235 O O . ASP A 1 286 ? -4.954 18.604 26.098 1.00 93.12 286 ASP A O 1
ATOM 2239 N N . ARG A 1 287 ? -5.829 20.064 27.560 1.00 93.50 287 ARG A N 1
ATOM 2240 C CA . ARG A 1 287 ? -6.830 20.637 26.650 1.00 93.50 287 ARG A CA 1
ATOM 2241 C C . ARG A 1 287 ? -6.179 21.370 25.479 1.00 93.50 287 ARG A C 1
ATOM 2243 O O . ARG A 1 287 ? -6.604 21.162 24.353 1.00 93.50 287 ARG A O 1
ATOM 2250 N N . LEU A 1 288 ? -5.103 22.131 25.703 1.00 90.19 288 LEU A N 1
ATOM 2251 C CA . LEU A 1 288 ? -4.306 22.738 24.626 1.00 90.19 288 LEU A CA 1
ATOM 2252 C C . LEU A 1 288 ? -3.593 21.701 23.741 1.00 90.19 288 LEU A C 1
ATOM 2254 O O . LEU A 1 288 ? -3.418 21.935 22.544 1.00 90.19 288 LEU A O 1
ATOM 2258 N N . TYR A 1 289 ? -3.177 20.564 24.307 1.00 90.94 289 TYR A N 1
ATOM 2259 C CA . TYR A 1 289 ? -2.628 19.442 23.543 1.00 90.94 289 TYR A CA 1
ATOM 2260 C C . TYR A 1 289 ? -3.703 18.808 22.646 1.00 90.94 289 TYR A C 1
ATOM 2262 O O . TYR A 1 289 ? -3.487 18.686 21.441 1.00 90.94 289 TYR A O 1
ATOM 2270 N N . PHE A 1 290 ? -4.885 18.495 23.186 1.00 92.25 290 PHE A N 1
ATOM 2271 C CA . PHE A 1 290 ? -5.983 17.941 22.389 1.00 92.25 290 PHE A CA 1
ATOM 2272 C C . PHE A 1 290 ? -6.557 18.939 21.380 1.00 92.25 290 PHE A C 1
ATOM 2274 O O . PHE A 1 290 ? -6.805 18.547 20.248 1.00 92.25 290 PHE A O 1
ATOM 2281 N N . ASP A 1 291 ? -6.694 20.224 21.718 1.00 89.62 291 ASP A N 1
ATOM 2282 C CA . ASP A 1 291 ? -7.114 21.263 20.766 1.00 89.62 291 ASP A CA 1
ATOM 2283 C C . ASP A 1 291 ? -6.146 21.359 19.577 1.00 89.62 291 ASP A C 1
ATOM 2285 O O . ASP A 1 291 ? -6.583 21.524 18.438 1.00 89.62 291 ASP A O 1
ATOM 2289 N N . ARG A 1 292 ? -4.836 21.176 19.801 1.00 84.94 292 ARG A N 1
ATOM 2290 C CA . ARG A 1 292 ? -3.848 21.097 18.715 1.00 84.94 292 ARG A CA 1
ATOM 2291 C C . ARG A 1 292 ? -4.042 19.852 17.848 1.00 84.94 292 ARG A C 1
ATOM 2293 O O . ARG A 1 292 ? -4.040 19.986 16.628 1.00 84.94 292 ARG A O 1
ATOM 2300 N N . LEU A 1 293 ? -4.231 18.677 18.454 1.00 80.88 293 LEU A N 1
ATOM 2301 C CA . LEU A 1 293 ? -4.487 17.434 17.713 1.00 80.88 293 LEU A CA 1
ATOM 2302 C C . L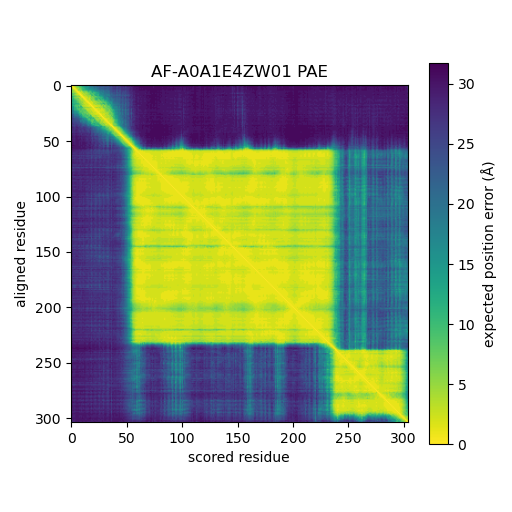EU A 1 293 ? -5.798 17.508 16.913 1.00 80.88 293 LEU A C 1
ATOM 2304 O O . LEU A 1 293 ? -5.826 17.102 15.756 1.00 80.88 293 LEU A O 1
ATOM 2308 N N . ILE A 1 294 ? -6.854 18.100 17.482 1.00 81.44 294 ILE A N 1
ATOM 2309 C CA . ILE A 1 294 ? -8.131 18.343 16.798 1.00 81.44 294 ILE A CA 1
ATOM 2310 C C . ILE A 1 294 ? -7.934 19.296 15.620 1.00 81.44 294 ILE A C 1
ATOM 2312 O O . ILE A 1 294 ? -8.439 19.014 14.543 1.00 81.44 294 ILE A O 1
ATOM 2316 N N . VAL A 1 295 ? -7.174 20.388 15.768 1.00 75.38 295 VAL A N 1
ATOM 2317 C CA . VAL A 1 295 ? -6.867 21.293 14.642 1.00 75.38 295 VAL A CA 1
ATOM 2318 C C . VAL A 1 295 ? -6.035 20.593 13.562 1.00 75.38 295 VAL A C 1
ATOM 2320 O O . VAL A 1 295 ? -6.280 20.815 12.379 1.00 75.38 295 VAL A O 1
ATOM 2323 N N . GLN A 1 296 ? -5.103 19.710 13.930 1.00 72.00 296 GLN A N 1
ATOM 2324 C CA . GLN A 1 296 ? -4.337 18.911 12.969 1.00 72.00 296 GLN A CA 1
ATOM 2325 C C . GLN A 1 296 ? -5.237 17.911 12.219 1.00 72.00 296 GLN A C 1
ATOM 2327 O O . GLN A 1 296 ? -5.226 17.885 10.991 1.00 72.00 296 GLN A O 1
ATOM 2332 N N . GLN A 1 297 ? -6.077 17.149 12.925 1.00 63.03 297 GLN A N 1
ATOM 2333 C CA . GLN A 1 297 ? -6.988 16.171 12.318 1.00 63.03 297 GLN A CA 1
ATOM 2334 C C . GLN A 1 297 ? -8.137 16.830 11.532 1.00 63.03 297 GLN A C 1
ATOM 2336 O O . GLN A 1 297 ? -8.562 16.308 10.502 1.00 63.03 297 GLN A O 1
ATOM 2341 N N . ALA A 1 298 ? -8.620 17.995 11.972 1.00 60.25 298 ALA A N 1
ATOM 2342 C CA . ALA A 1 298 ? -9.615 18.788 11.256 1.00 60.25 298 ALA A CA 1
ATOM 2343 C C . ALA A 1 298 ? -9.017 19.468 10.019 1.00 60.25 298 ALA A C 1
ATOM 2345 O O . ALA A 1 298 ? -9.665 19.469 8.981 1.00 60.25 298 ALA A O 1
ATOM 2346 N N . GLY A 1 299 ? -7.773 19.960 10.080 1.00 43.22 299 GLY A N 1
ATOM 2347 C CA . GLY A 1 299 ? -7.065 20.511 8.919 1.00 43.22 299 GLY A CA 1
ATOM 2348 C C . GLY A 1 299 ? -6.855 19.487 7.799 1.00 43.22 299 GLY A C 1
ATOM 2349 O O . GLY A 1 299 ? -6.926 19.843 6.629 1.00 43.22 299 GLY A O 1
ATOM 2350 N N . VAL A 1 300 ? -6.704 18.203 8.144 1.00 45.00 300 VAL A N 1
ATOM 2351 C CA . VAL A 1 300 ? -6.698 17.079 7.183 1.00 45.00 300 VAL A CA 1
ATOM 2352 C C . VAL A 1 300 ? -8.097 16.778 6.610 1.00 45.00 300 VAL A C 1
ATOM 2354 O O . VAL A 1 300 ? -8.204 16.159 5.559 1.00 45.00 300 VAL A O 1
ATOM 2357 N N . ARG A 1 301 ? -9.177 17.233 7.262 1.00 39.94 301 ARG A N 1
ATOM 2358 C CA . ARG A 1 301 ? -10.581 17.035 6.844 1.00 39.94 301 ARG A CA 1
ATOM 2359 C C . ARG A 1 301 ? -11.256 18.277 6.244 1.00 39.94 301 ARG A C 1
ATOM 2361 O O . ARG A 1 301 ? -12.391 18.171 5.790 1.00 39.94 301 ARG A O 1
ATOM 2368 N N . SER A 1 302 ? -10.614 19.446 6.280 1.00 31.25 302 SER A N 1
ATOM 2369 C CA . SER A 1 302 ? -11.208 20.734 5.881 1.00 31.25 302 SER A CA 1
ATOM 2370 C C . SER A 1 302 ? -10.436 21.473 4.782 1.00 31.25 302 SER A C 1
ATOM 2372 O O . SER A 1 302 ? -10.651 22.671 4.593 1.00 31.25 302 SER A O 1
ATOM 2374 N N . LEU A 1 303 ? -9.523 20.790 4.091 1.00 25.69 303 LEU A N 1
ATOM 2375 C CA . LEU A 1 303 ? -8.919 21.268 2.848 1.00 25.69 303 LEU A CA 1
ATOM 2376 C C . LEU A 1 303 ? -9.671 20.634 1.658 1.00 25.69 303 LEU A C 1
ATOM 2378 O O . LEU A 1 303 ? -9.933 19.431 1.717 1.00 25.69 303 LEU A O 1
ATOM 2382 N N . PRO A 1 304 ? -10.068 21.423 0.641 1.00 35.88 304 PRO A N 1
ATOM 2383 C CA . PRO A 1 304 ? -10.790 20.946 -0.543 1.00 35.88 304 PRO A CA 1
ATOM 2384 C C . PRO A 1 304 ? -9.869 20.403 -1.649 1.00 35.88 304 PRO A C 1
ATOM 2386 O O . PRO A 1 304 ? -8.680 20.799 -1.685 1.00 35.88 304 PRO A O 1
#

pLDDT: mean 81.67, std 22.76, range [25.69, 98.94]

Secondary structure (DSSP, 8-state):
-----THHHHHHHHHHHHHHHHHHHHHHHHHHHHHH-----------------------EEEEEES-BGGGTTSTT---TTHHHHHHHHHHHHHHHHHTT--EEEEEE--SGGGSGGGS-SSB-TTS---TTS-EEEESSSSSSSSSSHHHHHHTTT--EEEEEEE-IIIIIHHHHHHHHHTT-EEEEEEEEEE---EE-TTSPEEPHHHHHHHHHHHHBTTTBEEE-HHHHTTS--TTBS-SB-TTT-PBPPTT-EEEETTEEEE-SSHHHHHHHHS-TTTTHHHHHHHHHHHHHHHHTTS--

Sequence (304 aa):
MNFVSEAALVHLEIVLPKMRSMADSVRSLSRQWWSDCGDLTIMTSPETQETEMSNSTINTALLVIDVQRSFEEMPFWSEDSLQDYQFAQNALIAHARALGWPVVFVYHTGRGVFSIDSGFVEPMDWVDRQAGDPVFYKRVHNALSESGLQPWLVQRGISHLVVSGIRTEQCCETTARFASDAGFEVDFILDATHTFAMSNAAGDPVPAIDIKLHTATVLQHRFAVVQTFDNFALVPERGTLNRHCPRSGKMLASDSLTEYRGYQVGFCNSHCSSGFTSDPVASHLDRLYFDRLIVQQAGVRSLP

Radius of gyration: 27.05 Å; Cα contacts (8 Å, |Δi|>4): 432; chains: 1; bounding box: 66×58×77 Å

Foldseek 3Di:
DDDPDPVVVVVCVVVVVVVVVVVVVVVVVVVVVVVVPDDDDDDDDDDPPPPPPPCPQQQEAEEAEAQWQLLVPDPQDDCVLVVLLLVQQQLVVVVCVVVVHQHEYEHEADDDSRHVVNVTSHHDPSHPDDPPHHYWYDNALARADPGCVVVVSVVSNHQEYEFAEPALLTSRLVNLQVSQVVRGAYEYALSRHHDGWDADPVGDIDGRVNSSVVSCVVCPLPRYPYYHSVVVVQVDDPAELGQAALVPRDGFDPVAWDDDPNGIHTYNDVVSSVVVVVDVPVCVSVVVVVVVSCCVVVVSVPDD

Mean predicted aligned error: 15.73 Å